Protein AF-A0AAD8E481-F1 (afdb_monomer_lite)

InterPro domains:
  IPR027095 Golgin-45 [PTHR13066] (100-331)

Organism: Diploptera punctata (NCBI:txid6984)

Structure (mmCIF, N/CA/C/O backbone):
data_AF-A0AAD8E481-F1
#
_entry.id   AF-A0AAD8E481-F1
#
loop_
_atom_site.group_PDB
_atom_site.id
_atom_site.type_symbol
_atom_site.label_atom_id
_atom_site.label_alt_id
_atom_site.label_comp_id
_atom_site.label_asym_id
_atom_site.label_entity_id
_atom_site.label_seq_id
_atom_site.pdbx_PDB_ins_code
_atom_site.Cartn_x
_atom_site.Cartn_y
_atom_site.Cartn_z
_atom_site.occupancy
_atom_site.B_iso_or_equiv
_atom_site.auth_seq_id
_atom_site.auth_comp_id
_atom_site.auth_asym_id
_atom_site.auth_atom_id
_atom_site.pdbx_PDB_model_num
ATOM 1 N N . MET A 1 1 ? 26.288 -65.925 13.823 1.00 35.94 1 MET A N 1
ATOM 2 C CA . MET A 1 1 ? 26.576 -66.562 12.521 1.00 35.94 1 MET A CA 1
ATOM 3 C C . MET A 1 1 ? 25.608 -66.010 11.480 1.00 35.94 1 MET A C 1
ATOM 5 O O . MET A 1 1 ? 24.426 -66.207 11.685 1.00 35.94 1 MET A O 1
ATOM 9 N N . ILE A 1 2 ? 26.142 -65.370 10.419 1.00 37.38 2 ILE A N 1
ATOM 10 C CA . ILE A 1 2 ? 25.692 -65.458 9.001 1.00 37.38 2 ILE A CA 1
ATOM 11 C C . ILE A 1 2 ? 24.271 -64.892 8.718 1.00 37.38 2 ILE A C 1
ATOM 13 O O . ILE A 1 2 ? 23.311 -65.407 9.260 1.00 37.38 2 ILE A O 1
ATOM 17 N N . LYS A 1 3 ? 23.985 -63.909 7.848 1.00 37.78 3 LYS A N 1
ATOM 18 C CA . LYS A 1 3 ? 24.677 -63.196 6.751 1.00 37.78 3 LYS A CA 1
ATOM 19 C C . LYS A 1 3 ? 23.868 -61.916 6.425 1.00 37.78 3 LYS A C 1
ATOM 21 O O . LYS A 1 3 ? 22.643 -61.967 6.441 1.00 37.78 3 LYS A O 1
ATOM 26 N N . ASN A 1 4 ? 24.549 -60.829 6.056 1.00 38.44 4 ASN A N 1
ATOM 27 C CA . ASN A 1 4 ? 23.982 -59.684 5.318 1.00 38.44 4 ASN A CA 1
ATOM 28 C C . ASN A 1 4 ? 23.798 -60.044 3.831 1.00 38.44 4 ASN A C 1
ATOM 30 O O . ASN A 1 4 ? 24.642 -60.779 3.309 1.00 38.44 4 ASN A O 1
ATOM 34 N N . PRO A 1 5 ? 22.812 -59.468 3.117 1.00 50.16 5 PRO A N 1
ATOM 35 C CA . PRO A 1 5 ? 22.845 -59.383 1.667 1.00 50.16 5 PRO A CA 1
ATOM 36 C C . PRO A 1 5 ? 23.228 -57.972 1.192 1.00 50.16 5 PRO A C 1
ATOM 38 O O . PRO A 1 5 ? 22.735 -56.955 1.677 1.00 50.16 5 PRO A O 1
ATOM 41 N N . GLU A 1 6 ? 24.143 -57.953 0.230 1.00 35.81 6 GLU A N 1
ATOM 42 C CA . GLU A 1 6 ? 24.679 -56.792 -0.471 1.00 35.81 6 GLU A CA 1
ATOM 43 C C . GLU A 1 6 ? 23.638 -56.203 -1.437 1.00 35.81 6 GLU A C 1
ATOM 45 O O . GLU A 1 6 ? 23.031 -56.932 -2.223 1.00 35.81 6 GLU A O 1
ATOM 50 N N . HIS A 1 7 ? 23.452 -54.879 -1.418 1.00 40.47 7 HIS A N 1
ATOM 51 C CA . HIS A 1 7 ? 22.685 -54.168 -2.440 1.00 40.47 7 HIS A CA 1
ATOM 52 C C . HIS A 1 7 ? 23.640 -53.624 -3.509 1.00 40.47 7 HIS A C 1
ATOM 54 O O . HIS A 1 7 ? 24.483 -52.767 -3.248 1.00 40.47 7 HIS A O 1
ATOM 60 N N . VAL A 1 8 ? 23.493 -54.157 -4.720 1.00 39.97 8 VAL A N 1
ATOM 61 C CA . VAL A 1 8 ? 24.238 -53.800 -5.930 1.00 39.97 8 VAL A CA 1
ATOM 62 C C . VAL A 1 8 ? 23.742 -52.454 -6.473 1.00 39.97 8 VAL A C 1
ATOM 64 O O . VAL A 1 8 ? 22.568 -52.300 -6.807 1.00 39.97 8 VAL A O 1
ATOM 67 N N . THR A 1 9 ? 24.646 -51.480 -6.588 1.00 38.41 9 THR A N 1
ATOM 68 C CA . THR A 1 9 ? 24.391 -50.157 -7.180 1.00 38.41 9 THR A CA 1
ATOM 69 C C . THR A 1 9 ? 24.504 -50.227 -8.704 1.00 38.41 9 THR A C 1
ATOM 71 O O . THR A 1 9 ? 25.605 -50.280 -9.251 1.00 38.41 9 THR A O 1
ATOM 74 N N . ILE A 1 10 ? 23.371 -50.193 -9.408 1.00 40.88 10 ILE A N 1
ATOM 75 C CA . ILE A 1 10 ? 23.325 -50.060 -10.871 1.00 40.88 10 ILE A CA 1
ATOM 76 C C . ILE A 1 10 ? 23.426 -48.569 -11.222 1.00 40.88 10 ILE A C 1
ATOM 78 O O . ILE A 1 10 ? 22.542 -47.781 -10.895 1.00 40.88 10 ILE A O 1
ATOM 82 N N . ARG A 1 11 ? 24.516 -48.172 -11.890 1.00 39.56 11 ARG A N 1
ATOM 83 C CA . ARG A 1 11 ? 24.678 -46.829 -12.468 1.00 39.56 11 ARG A CA 1
ATOM 84 C C . ARG A 1 11 ? 23.812 -46.710 -13.725 1.00 39.56 11 ARG A C 1
ATOM 86 O O . ARG A 1 11 ? 24.070 -47.400 -14.706 1.00 39.56 11 ARG A O 1
ATOM 93 N N . GLN A 1 12 ? 22.817 -45.827 -13.706 1.00 46.59 12 GLN A N 1
ATOM 94 C CA . GLN A 1 12 ? 22.087 -45.408 -14.907 1.00 46.59 12 GLN A CA 1
ATOM 95 C C . GLN A 1 12 ? 22.808 -44.219 -15.577 1.00 46.59 12 GLN A C 1
ATOM 97 O O . GLN A 1 12 ? 23.275 -43.330 -14.859 1.00 46.59 12 GLN A O 1
ATOM 102 N N . PRO A 1 13 ? 22.922 -44.161 -16.919 1.00 40.94 13 PRO A N 1
ATOM 103 C CA . PRO A 1 13 ? 23.481 -43.006 -17.615 1.00 40.94 13 PRO A CA 1
ATOM 104 C C . PRO A 1 13 ? 22.432 -41.894 -17.767 1.00 40.94 13 PRO A C 1
ATOM 106 O O . PRO A 1 13 ? 21.306 -42.143 -18.192 1.00 40.94 13 PRO A O 1
ATOM 109 N N . LEU A 1 14 ? 22.825 -40.659 -17.449 1.00 44.00 14 LEU A N 1
ATOM 110 C CA . LEU A 1 14 ? 22.046 -39.440 -17.690 1.00 44.00 14 LEU A CA 1
ATOM 111 C C . LEU A 1 14 ? 21.921 -39.157 -19.202 1.00 44.00 14 LEU A C 1
ATOM 113 O O . LEU A 1 14 ? 22.935 -39.228 -19.902 1.00 44.00 14 LEU A O 1
ATOM 117 N N . PRO A 1 15 ? 20.738 -38.776 -19.719 1.00 42.06 15 PRO A N 1
ATOM 118 C CA . PRO A 1 15 ? 20.603 -38.318 -21.095 1.00 42.06 15 PRO A CA 1
ATOM 119 C C . PRO A 1 15 ? 21.039 -36.850 -21.222 1.00 42.06 15 PRO A C 1
ATOM 121 O O . PRO A 1 15 ? 20.580 -35.974 -20.489 1.00 42.06 15 PRO A O 1
ATOM 124 N N . SER A 1 16 ? 21.937 -36.576 -22.167 1.00 46.34 16 SER A N 1
ATOM 125 C CA . SER A 1 16 ? 22.358 -35.224 -22.553 1.00 46.34 16 SER A CA 1
ATOM 126 C C . SER A 1 16 ? 21.243 -34.483 -23.308 1.00 46.34 16 SER A C 1
ATOM 128 O O . SER A 1 16 ? 20.590 -35.103 -24.152 1.00 46.34 16 SER A O 1
ATOM 130 N N . PRO A 1 17 ? 21.043 -33.169 -23.092 1.00 43.25 17 PRO A N 1
ATOM 131 C CA . PRO A 1 17 ? 20.001 -32.419 -23.784 1.00 43.25 17 PRO A CA 1
ATOM 132 C C . PRO A 1 17 ? 20.328 -32.230 -25.272 1.00 43.25 17 PRO A C 1
ATOM 134 O O . PRO A 1 17 ? 21.423 -31.813 -25.653 1.00 43.25 17 PRO A O 1
ATOM 137 N N . I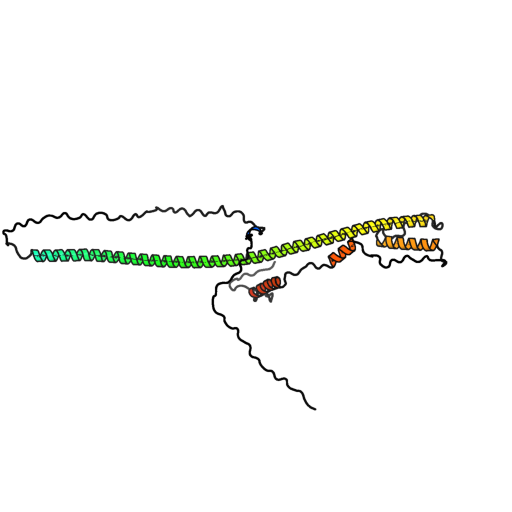LE A 1 18 ? 19.338 -32.548 -26.106 1.00 45.16 18 ILE A N 1
ATOM 138 C CA . ILE A 1 18 ? 19.347 -32.384 -27.560 1.00 45.16 18 ILE A CA 1
ATOM 139 C C . ILE A 1 18 ? 19.288 -30.891 -27.895 1.00 45.16 18 ILE A C 1
ATOM 141 O O . ILE A 1 18 ? 18.438 -30.153 -27.405 1.00 45.16 18 ILE A O 1
ATOM 145 N N . ARG A 1 19 ? 20.204 -30.459 -28.761 1.00 43.69 19 ARG A N 1
ATOM 146 C CA . ARG A 1 19 ? 20.270 -29.117 -29.337 1.00 43.69 19 ARG A CA 1
ATOM 147 C C . ARG A 1 19 ? 19.266 -29.017 -30.487 1.00 43.69 19 ARG A C 1
ATOM 149 O O . ARG A 1 19 ? 19.531 -29.547 -31.562 1.00 43.69 19 ARG A O 1
ATOM 156 N N . THR A 1 20 ? 18.144 -28.334 -30.291 1.00 45.81 20 THR A N 1
ATOM 157 C CA . THR A 1 20 ? 17.235 -27.978 -31.390 1.00 45.81 20 THR A CA 1
ATOM 158 C C . THR A 1 20 ? 17.722 -26.707 -32.083 1.00 45.81 20 THR A C 1
ATOM 160 O O . THR A 1 20 ? 17.896 -25.657 -31.467 1.00 45.81 20 THR A O 1
ATOM 163 N N . GLN A 1 21 ? 18.016 -26.844 -33.377 1.00 43.72 21 GLN A N 1
ATOM 164 C CA . GLN A 1 21 ? 18.217 -25.745 -34.315 1.00 43.72 21 GLN A CA 1
ATOM 165 C C . GLN A 1 21 ? 16.860 -25.225 -34.804 1.00 43.72 21 GLN A C 1
ATOM 167 O O . GLN A 1 21 ? 15.942 -26.022 -34.967 1.00 43.72 21 GLN A O 1
ATOM 172 N N . GLY A 1 22 ? 16.815 -23.941 -35.163 1.00 38.25 22 GLY A N 1
ATOM 173 C CA . GLY A 1 22 ? 16.080 -23.494 -36.348 1.00 38.25 22 GLY A CA 1
ATOM 174 C C . GLY A 1 22 ? 14.623 -23.088 -36.153 1.00 38.25 22 GLY A C 1
ATOM 175 O O . GLY A 1 22 ? 13.741 -23.928 -36.047 1.00 38.25 22 GLY A O 1
ATOM 176 N N . ASP A 1 23 ? 14.432 -21.770 -36.142 1.00 51.97 23 ASP A N 1
ATOM 177 C CA . ASP A 1 23 ? 13.561 -20.994 -37.037 1.00 51.97 23 ASP A CA 1
ATOM 178 C C . ASP A 1 23 ? 12.380 -21.724 -37.711 1.00 51.97 23 ASP A C 1
ATOM 180 O O . ASP A 1 23 ? 12.554 -22.613 -38.545 1.00 51.97 23 ASP A O 1
ATOM 184 N N . GLY A 1 24 ? 11.171 -21.279 -37.372 1.00 39.66 24 GLY A N 1
ATOM 185 C CA . GLY A 1 24 ? 9.912 -21.744 -37.940 1.00 39.66 24 GLY A CA 1
ATOM 186 C C . GLY A 1 24 ? 8.786 -20.806 -37.521 1.00 39.66 24 GLY A C 1
ATOM 187 O O . GLY A 1 24 ? 8.264 -20.905 -36.412 1.00 39.66 24 GLY A O 1
ATOM 188 N N . MET A 1 25 ? 8.470 -19.859 -38.402 1.00 46.06 25 MET A N 1
ATOM 189 C CA . MET A 1 25 ? 7.303 -18.988 -38.315 1.00 46.06 25 MET A CA 1
ATOM 190 C C . MET A 1 25 ? 5.988 -19.814 -38.267 1.00 46.06 25 MET A C 1
ATOM 192 O O . MET A 1 25 ? 5.926 -20.924 -38.786 1.00 46.06 25 MET A O 1
ATOM 196 N N . GLU A 1 26 ? 4.929 -19.175 -37.749 1.00 52.00 26 GLU A N 1
ATOM 197 C CA . GLU A 1 26 ? 3.491 -19.418 -38.031 1.00 52.00 26 GLU A CA 1
ATOM 198 C C . GLU A 1 26 ? 2.788 -20.602 -37.318 1.00 52.00 26 GLU A C 1
ATOM 200 O O . GLU A 1 26 ? 2.892 -21.756 -37.720 1.00 52.00 26 GLU A O 1
ATOM 205 N N . ASN A 1 27 ? 1.976 -20.305 -36.286 1.00 38.91 27 ASN A N 1
ATOM 206 C CA . ASN A 1 27 ? 0.508 -20.396 -36.408 1.00 38.91 27 ASN A CA 1
ATOM 207 C C . ASN A 1 27 ? -0.264 -19.858 -35.180 1.00 38.91 27 ASN A C 1
ATOM 209 O O . ASN A 1 27 ? -0.110 -20.337 -34.061 1.00 38.91 27 ASN A O 1
ATOM 213 N N . GLU A 1 28 ? -1.082 -18.845 -35.490 1.00 48.47 28 GLU A N 1
ATOM 214 C CA . GLU A 1 28 ? -2.424 -18.452 -35.021 1.00 48.47 28 GLU A CA 1
ATOM 215 C C . GLU A 1 28 ? -2.839 -18.555 -33.540 1.00 48.47 28 GLU A C 1
ATOM 217 O O . GLU A 1 28 ? -2.819 -19.622 -32.942 1.00 48.47 28 GLU A O 1
ATOM 222 N N . ILE A 1 29 ? -3.376 -17.443 -33.010 1.00 36.97 29 ILE A N 1
ATOM 223 C CA . ILE A 1 29 ? -4.794 -17.305 -32.607 1.00 36.97 29 ILE A CA 1
ATOM 224 C C . ILE A 1 29 ? -5.147 -15.804 -32.673 1.00 36.97 29 ILE A C 1
ATOM 226 O O . ILE A 1 29 ? -4.580 -14.985 -31.945 1.00 36.97 29 ILE A O 1
ATOM 230 N N . GLU A 1 30 ? -6.106 -15.431 -33.526 1.00 40.56 30 GLU A N 1
ATOM 231 C CA . GLU A 1 30 ? -6.769 -14.124 -33.468 1.00 40.56 30 GLU A CA 1
ATOM 232 C C . GLU A 1 30 ? -7.600 -14.027 -32.179 1.00 40.56 30 GLU A C 1
ATOM 234 O O . GLU A 1 30 ? -8.735 -14.497 -32.103 1.00 40.56 30 GLU A O 1
ATOM 239 N N . VAL A 1 31 ? -7.053 -13.376 -31.152 1.00 39.31 31 VAL A N 1
ATOM 240 C CA . VAL A 1 31 ? -7.862 -12.836 -30.057 1.00 39.31 31 VAL A CA 1
ATOM 241 C C . VAL A 1 31 ? -8.159 -11.380 -30.392 1.00 39.31 31 VAL A C 1
ATOM 243 O O . VAL A 1 31 ? -7.285 -10.518 -30.298 1.00 39.31 31 VAL A O 1
ATOM 246 N N . LYS A 1 32 ? -9.412 -11.094 -30.764 1.00 40.44 32 LYS A N 1
ATOM 247 C CA . LYS A 1 32 ? -9.974 -9.738 -30.726 1.00 40.44 32 LYS A CA 1
ATOM 248 C C . LYS A 1 32 ? -9.946 -9.237 -29.281 1.00 40.44 32 LYS A C 1
ATOM 250 O O . LYS A 1 32 ? -10.918 -9.385 -28.550 1.00 40.44 32 LYS A O 1
ATOM 255 N N . ASN A 1 33 ? -8.829 -8.645 -28.878 1.00 37.34 33 ASN A N 1
ATOM 256 C CA . ASN A 1 33 ? -8.770 -7.770 -27.722 1.00 37.34 33 ASN A CA 1
ATOM 257 C C . ASN A 1 33 ? -8.783 -6.338 -28.240 1.00 37.34 33 ASN A C 1
ATOM 259 O O . ASN A 1 33 ? -7.865 -5.899 -28.932 1.00 37.34 33 ASN A O 1
ATOM 263 N N . GLU A 1 34 ? -9.858 -5.624 -27.922 1.00 39.78 34 GLU A N 1
ATOM 264 C CA . GLU A 1 34 ? -9.943 -4.183 -28.096 1.00 39.78 34 GLU A CA 1
ATOM 265 C C . GLU A 1 34 ? -8.719 -3.545 -27.431 1.00 39.78 34 GLU A C 1
ATOM 267 O O . GLU A 1 34 ? -8.524 -3.638 -26.217 1.00 39.78 34 GLU A O 1
ATOM 272 N N . GLY A 1 35 ? -7.852 -2.961 -28.257 1.00 41.19 35 GLY A N 1
ATOM 273 C CA . GLY A 1 35 ? -6.590 -2.371 -27.843 1.00 41.19 35 GLY A CA 1
ATOM 274 C C . GLY A 1 35 ? -6.809 -1.161 -26.946 1.00 41.19 35 GLY A C 1
ATOM 275 O O . GLY A 1 35 ? -6.779 -0.023 -27.406 1.00 41.19 35 GLY A O 1
ATOM 276 N N . LYS A 1 36 ? -6.976 -1.395 -25.646 1.00 45.88 36 LYS A N 1
ATOM 277 C CA . LYS A 1 36 ? -6.684 -0.381 -24.637 1.00 45.88 36 LYS A CA 1
ATOM 278 C C . LYS A 1 36 ? -5.174 -0.343 -24.474 1.00 45.88 36 LYS A C 1
ATOM 280 O O . LYS A 1 36 ? -4.570 -1.204 -23.842 1.00 45.88 36 LYS A O 1
ATOM 285 N N . CYS A 1 37 ? -4.572 0.638 -25.139 1.00 45.31 37 CYS A N 1
ATOM 286 C CA . CYS A 1 37 ? -3.165 0.972 -25.017 1.00 45.31 37 CYS A CA 1
ATOM 287 C C . CYS A 1 37 ? -2.806 1.109 -23.526 1.00 45.31 37 CYS A C 1
ATOM 289 O O . CYS A 1 37 ? -3.379 1.935 -22.819 1.00 45.31 37 CYS A O 1
ATOM 291 N N . LEU A 1 38 ? -1.832 0.326 -23.053 1.00 48.97 38 LEU A N 1
ATOM 292 C CA . LEU A 1 38 ? -1.324 0.352 -21.670 1.00 48.97 38 LEU A CA 1
ATOM 293 C C . LEU A 1 38 ? -0.741 1.720 -21.246 1.00 48.97 38 LEU A C 1
ATOM 295 O O . LEU A 1 38 ? -0.355 1.897 -20.095 1.00 48.97 38 LEU A O 1
ATOM 299 N N . GLY A 1 39 ? -0.688 2.698 -22.156 1.00 52.34 39 GLY A N 1
ATOM 300 C CA . GLY A 1 39 ? -0.278 4.072 -21.872 1.00 52.34 39 GLY A CA 1
ATOM 301 C C . GLY A 1 39 ? -1.275 4.887 -21.038 1.00 52.34 39 GLY A C 1
ATOM 302 O O . GLY A 1 39 ? -0.866 5.886 -20.454 1.00 52.34 39 GLY A O 1
ATOM 303 N N . ASP A 1 40 ? -2.541 4.469 -20.930 1.00 52.09 40 ASP A N 1
ATOM 304 C CA . ASP A 1 40 ? -3.583 5.254 -20.239 1.00 52.09 40 ASP A CA 1
ATOM 305 C C . ASP A 1 40 ? -3.729 4.940 -18.738 1.00 52.09 40 ASP A C 1
ATOM 307 O O . ASP A 1 40 ? -4.522 5.580 -18.048 1.00 52.09 40 ASP A O 1
ATOM 311 N N . GLN A 1 41 ? -2.966 3.977 -18.208 1.00 58.78 41 GLN A N 1
ATOM 312 C CA . GLN A 1 41 ? -3.099 3.506 -16.820 1.00 58.78 41 GLN A CA 1
ATOM 313 C C . GLN A 1 41 ? -1.912 3.876 -15.915 1.00 58.78 41 GLN A C 1
ATOM 315 O O . GLN A 1 41 ? -1.866 3.480 -14.752 1.00 58.78 41 GLN A O 1
ATOM 320 N N . LEU A 1 42 ? -0.967 4.673 -16.424 1.00 54.88 42 LEU A N 1
ATOM 321 C CA . LEU A 1 42 ? 0.149 5.209 -15.648 1.00 54.88 42 LEU A CA 1
ATOM 322 C C . LEU A 1 42 ? -0.255 6.535 -14.989 1.00 54.88 42 LEU A C 1
ATOM 324 O O . LEU A 1 42 ? -0.666 7.482 -15.654 1.00 54.88 42 LEU A O 1
ATOM 328 N N . ILE A 1 43 ? -0.069 6.622 -13.670 1.00 56.75 43 ILE A N 1
ATOM 329 C CA . ILE A 1 43 ? -0.310 7.827 -12.850 1.00 56.75 43 ILE A CA 1
ATOM 330 C C . ILE A 1 43 ? 0.636 8.986 -13.243 1.00 56.75 43 ILE A C 1
ATOM 332 O O . ILE A 1 43 ? 0.401 10.141 -12.891 1.00 56.75 43 ILE A O 1
ATOM 336 N N . TYR A 1 44 ? 1.686 8.711 -14.024 1.00 48.69 44 TYR A N 1
ATOM 337 C CA . TYR A 1 44 ? 2.625 9.712 -14.520 1.00 48.69 44 TYR A CA 1
ATOM 338 C C . TYR A 1 44 ? 2.451 9.954 -16.025 1.00 48.69 44 TYR A C 1
ATOM 340 O O . TYR A 1 44 ? 2.978 9.222 -16.862 1.00 48.69 44 TYR A O 1
ATOM 348 N N . ARG A 1 45 ? 1.739 11.032 -16.368 1.00 49.88 45 ARG A N 1
ATOM 349 C CA . ARG A 1 45 ? 1.738 11.619 -17.712 1.00 49.88 45 ARG A CA 1
ATOM 350 C C . ARG A 1 45 ? 2.872 12.645 -17.762 1.00 49.88 45 ARG A C 1
ATOM 352 O O . ARG A 1 45 ? 2.773 13.697 -17.135 1.00 49.88 45 ARG A O 1
ATOM 359 N N . ALA A 1 46 ? 3.956 12.333 -18.472 1.00 49.25 46 ALA A N 1
ATOM 360 C CA . ALA A 1 46 ? 5.036 13.293 -18.693 1.00 49.25 46 ALA A CA 1
ATOM 361 C C . ALA A 1 46 ? 4.460 14.568 -19.351 1.00 49.25 46 ALA A C 1
ATOM 363 O O . ALA A 1 46 ? 3.735 14.443 -20.344 1.00 49.25 46 ALA A O 1
ATOM 364 N N . PRO A 1 47 ? 4.725 15.777 -18.824 1.00 45.56 47 PRO A N 1
ATOM 365 C CA . PRO A 1 47 ? 4.244 17.001 -19.446 1.00 45.56 47 PRO A CA 1
ATOM 366 C C . PRO A 1 47 ? 4.911 17.196 -20.816 1.00 45.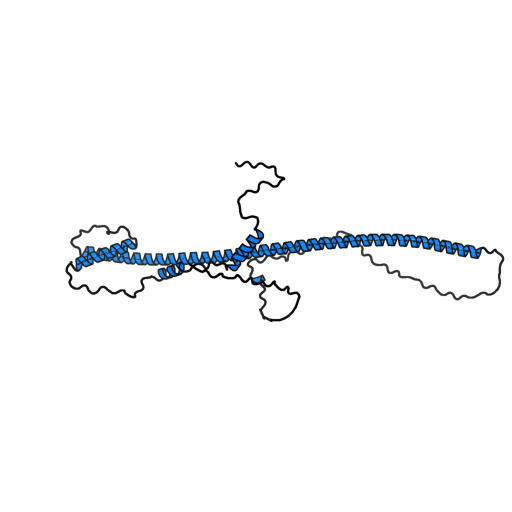56 47 PRO A C 1
ATOM 368 O O . PRO A 1 47 ? 6.129 17.299 -20.926 1.00 45.56 47 PRO A O 1
ATOM 371 N N . ASP A 1 48 ? 4.070 17.188 -21.849 1.00 47.38 48 ASP A N 1
ATOM 372 C CA . ASP A 1 48 ? 4.253 17.697 -23.210 1.00 47.38 48 ASP A CA 1
ATOM 373 C C . ASP A 1 48 ? 5.694 17.916 -23.713 1.00 47.38 48 ASP A C 1
ATOM 375 O O . ASP A 1 48 ? 6.193 19.039 -23.795 1.00 47.38 48 ASP A O 1
ATOM 379 N N . LEU A 1 49 ? 6.287 16.862 -24.282 1.00 49.38 49 LEU A N 1
ATOM 380 C CA . LEU A 1 49 ? 7.432 16.964 -25.204 1.00 49.38 49 LEU A CA 1
ATOM 381 C C . LEU A 1 49 ? 7.083 17.604 -26.569 1.00 49.38 49 LEU A C 1
ATOM 383 O O . LEU A 1 49 ? 7.866 17.533 -27.512 1.00 49.38 49 LEU A O 1
ATOM 387 N N . LYS A 1 50 ? 5.933 18.275 -26.702 1.00 47.16 50 LYS A N 1
ATOM 388 C CA . LYS A 1 50 ? 5.540 18.970 -27.941 1.00 47.16 50 LYS A CA 1
ATOM 389 C C . LYS A 1 50 ? 6.287 20.290 -28.179 1.00 47.16 50 LYS A C 1
ATOM 391 O O . LYS A 1 50 ? 6.115 20.883 -29.236 1.00 47.16 50 LYS A O 1
ATOM 396 N N . HIS A 1 51 ? 7.125 20.737 -27.239 1.00 48.69 51 HIS A N 1
ATOM 397 C CA . HIS A 1 51 ? 7.816 22.033 -27.318 1.00 48.69 51 HIS A CA 1
ATOM 398 C C . HIS A 1 51 ? 9.323 21.953 -27.602 1.00 48.69 51 HIS A C 1
ATOM 400 O O . HIS A 1 51 ? 9.978 22.988 -27.672 1.00 48.69 51 HIS A O 1
ATOM 406 N N . PHE A 1 52 ? 9.882 20.761 -27.830 1.00 45.75 52 PHE A N 1
ATOM 407 C CA . PHE A 1 52 ? 11.279 20.616 -28.248 1.00 45.75 52 PHE A CA 1
ATOM 408 C C . PHE A 1 52 ? 11.366 19.986 -29.638 1.00 45.75 52 PHE A C 1
ATOM 410 O O . PHE A 1 52 ? 11.773 18.841 -29.803 1.00 45.75 52 PHE A O 1
ATOM 417 N N . SER A 1 53 ? 11.013 20.762 -30.664 1.00 44.59 53 SER A N 1
ATOM 418 C CA . SER A 1 53 ? 11.633 20.566 -31.973 1.00 44.59 53 SER A CA 1
ATOM 419 C C . SER A 1 53 ? 13.038 21.171 -31.892 1.00 44.59 53 SER A C 1
ATOM 421 O O . SER A 1 53 ? 13.135 22.389 -31.705 1.00 44.59 53 SER A O 1
ATOM 423 N N . PRO A 1 54 ? 14.131 20.400 -32.000 1.00 45.94 54 PRO A N 1
ATOM 424 C CA . PRO A 1 54 ? 15.442 21.008 -32.139 1.00 45.94 54 PRO A CA 1
ATOM 425 C C . PRO A 1 54 ? 15.435 21.784 -33.457 1.00 45.94 54 PRO A C 1
ATOM 427 O O . PRO A 1 54 ? 15.368 21.192 -34.534 1.00 45.94 54 PRO A O 1
ATOM 430 N N . THR A 1 55 ? 15.448 23.116 -33.387 1.00 53.72 55 THR A N 1
ATOM 431 C CA . THR A 1 55 ? 15.745 23.937 -34.561 1.00 53.72 55 THR A CA 1
ATOM 432 C C . THR A 1 55 ? 17.102 23.483 -35.090 1.00 53.72 55 THR A C 1
ATOM 434 O O . THR A 1 55 ? 18.073 23.511 -34.326 1.00 53.72 55 THR A O 1
ATOM 437 N N . PRO A 1 56 ? 17.193 23.023 -36.351 1.00 51.12 56 PRO A N 1
ATOM 438 C CA . PRO A 1 56 ? 18.465 22.599 -36.910 1.00 51.12 56 PRO A CA 1
ATOM 439 C C . PRO A 1 56 ? 19.450 23.777 -36.873 1.00 51.12 56 PRO A C 1
ATOM 441 O O . PRO A 1 56 ? 19.032 24.928 -37.040 1.00 51.12 56 PRO A O 1
ATOM 444 N N . PRO A 1 57 ? 20.748 23.525 -36.631 1.00 56.69 57 PRO A N 1
ATOM 445 C CA . PRO A 1 57 ? 21.741 24.586 -36.555 1.00 56.69 57 PRO A CA 1
ATOM 446 C C . PRO A 1 57 ? 21.754 25.398 -37.856 1.00 56.69 57 PRO A C 1
ATOM 448 O O . PRO A 1 57 ? 21.793 24.844 -38.955 1.00 56.69 57 PRO A O 1
ATOM 451 N N . VAL A 1 58 ? 21.717 26.726 -37.723 1.00 59.41 58 VAL A N 1
ATOM 452 C CA . VAL A 1 58 ? 21.799 27.657 -38.853 1.00 59.41 58 VAL A CA 1
ATOM 453 C C . VAL A 1 58 ? 23.182 27.523 -39.485 1.00 59.41 58 VAL A C 1
ATOM 455 O O . VAL A 1 58 ? 24.191 27.894 -38.889 1.00 59.41 58 VAL A O 1
ATOM 458 N N . ILE A 1 59 ? 23.231 26.980 -40.700 1.00 55.91 59 ILE A N 1
ATOM 459 C CA . ILE A 1 59 ? 24.457 26.857 -41.489 1.00 55.91 59 ILE A CA 1
ATOM 460 C C . ILE A 1 59 ? 24.852 28.261 -41.973 1.00 55.91 59 ILE A C 1
ATOM 462 O O . ILE A 1 59 ? 24.332 28.759 -42.969 1.00 55.91 59 ILE A O 1
ATOM 466 N N . THR A 1 60 ? 25.779 28.921 -41.279 1.00 57.34 60 THR A N 1
ATOM 467 C CA . THR A 1 60 ? 26.389 30.204 -41.676 1.00 57.34 60 THR A CA 1
ATOM 468 C C . THR A 1 60 ? 27.512 29.998 -42.698 1.00 57.34 60 THR A C 1
ATOM 470 O O . THR A 1 60 ? 28.662 30.380 -42.495 1.00 57.34 60 THR A O 1
ATOM 473 N N . GLY A 1 61 ? 27.176 29.386 -43.835 1.00 60.31 61 GLY A N 1
ATOM 474 C CA . GLY A 1 61 ? 28.071 29.218 -44.980 1.00 60.31 61 GLY A CA 1
ATOM 475 C C . GLY A 1 61 ? 27.377 29.601 -46.286 1.00 60.31 61 GLY A C 1
ATOM 476 O O . GLY A 1 61 ? 26.181 29.368 -46.446 1.00 60.31 61 GLY A O 1
ATOM 477 N N . ARG A 1 62 ? 28.109 30.197 -47.241 1.00 64.88 62 ARG A N 1
ATOM 478 C CA . ARG A 1 62 ? 27.581 30.443 -48.597 1.00 64.88 62 ARG A CA 1
ATOM 479 C C . ARG A 1 62 ? 27.241 29.105 -49.253 1.00 64.88 62 ARG A C 1
ATOM 481 O O . ARG A 1 62 ? 28.139 28.326 -49.558 1.00 64.88 62 ARG A O 1
ATOM 488 N N . ILE A 1 63 ? 25.959 28.877 -49.520 1.00 59.94 63 ILE A N 1
ATOM 489 C CA . ILE A 1 63 ? 25.489 27.770 -50.354 1.00 59.94 63 ILE A CA 1
ATOM 490 C C . ILE A 1 63 ? 25.904 28.078 -51.797 1.00 59.94 63 ILE A C 1
ATOM 492 O O . ILE A 1 63 ? 25.355 28.979 -52.430 1.00 59.94 63 ILE A O 1
ATOM 496 N N . ILE A 1 64 ? 26.906 27.365 -52.313 1.00 58.84 64 ILE A N 1
ATOM 497 C CA . ILE A 1 64 ? 27.305 27.453 -53.721 1.00 58.84 64 ILE A CA 1
ATOM 498 C C . ILE A 1 64 ? 26.557 26.353 -54.473 1.00 58.84 64 ILE A C 1
ATOM 500 O O . ILE A 1 64 ? 26.971 25.196 -54.476 1.00 58.84 64 ILE A O 1
ATOM 504 N N . ASN A 1 65 ? 25.448 26.718 -55.115 1.00 48.25 65 ASN A N 1
ATOM 505 C CA . ASN A 1 65 ? 24.767 25.838 -56.060 1.00 48.25 65 ASN A CA 1
ATOM 506 C C . ASN A 1 65 ? 25.633 25.691 -57.315 1.00 48.25 65 ASN A C 1
ATOM 508 O O . ASN A 1 65 ? 25.659 26.568 -58.179 1.00 48.25 65 ASN A O 1
ATOM 512 N N . LEU A 1 66 ? 26.360 24.579 -57.413 1.00 52.66 66 LEU A N 1
ATOM 513 C CA . LEU A 1 66 ? 27.079 24.210 -58.626 1.00 52.66 66 LEU A CA 1
ATOM 514 C C . LEU A 1 66 ? 26.083 23.627 -59.631 1.00 52.66 66 LEU A C 1
ATOM 516 O O . LEU A 1 66 ? 25.751 22.445 -59.598 1.00 52.66 66 LEU A O 1
ATOM 520 N N . ILE A 1 67 ? 25.596 24.483 -60.527 1.00 51.34 67 ILE A N 1
ATOM 521 C CA . ILE A 1 67 ? 24.829 24.064 -61.701 1.00 51.34 67 ILE A CA 1
ATOM 522 C C . ILE A 1 67 ? 25.831 23.517 -62.732 1.00 51.34 67 ILE A C 1
ATOM 524 O O . ILE A 1 67 ? 26.753 24.248 -63.113 1.00 51.34 67 ILE A O 1
ATOM 528 N N . PRO A 1 68 ? 25.686 22.272 -63.221 1.00 40.75 68 PRO A N 1
ATOM 529 C CA . PRO A 1 68 ? 26.539 21.769 -64.285 1.00 40.75 68 PRO A CA 1
ATOM 530 C C . PRO A 1 68 ? 26.279 22.591 -65.549 1.00 40.75 68 PRO A C 1
ATOM 532 O O . PRO A 1 68 ? 25.171 22.590 -66.086 1.00 40.75 68 PRO A O 1
ATOM 535 N N . LYS A 1 69 ? 27.298 23.295 -66.051 1.00 45.28 69 LYS A N 1
ATOM 536 C CA . LYS A 1 69 ? 27.246 23.859 -67.402 1.00 45.28 69 LYS A CA 1
ATOM 537 C C . LYS A 1 69 ? 27.272 22.701 -68.394 1.00 45.28 69 LYS A C 1
ATOM 539 O O . LYS A 1 69 ? 28.328 22.140 -68.677 1.00 45.28 69 LYS A O 1
ATOM 544 N N . THR A 1 70 ? 26.109 22.359 -68.933 1.00 44.56 70 THR A N 1
ATOM 545 C CA . THR A 1 70 ? 26.002 21.588 -70.168 1.00 44.56 70 THR A CA 1
ATOM 546 C C . THR A 1 70 ? 26.753 22.337 -71.261 1.00 44.56 70 THR A C 1
ATOM 548 O O . THR A 1 70 ? 26.413 23.472 -71.598 1.00 44.56 70 THR A O 1
ATOM 551 N N . VAL A 1 71 ? 27.804 21.717 -71.790 1.00 45.53 71 VAL A N 1
ATOM 552 C CA . VAL A 1 71 ? 28.551 22.212 -72.946 1.00 45.53 71 VAL A CA 1
ATOM 553 C C . VAL A 1 71 ? 27.624 22.149 -74.159 1.00 45.53 71 VAL A C 1
ATOM 555 O O . VAL A 1 71 ? 27.527 21.133 -74.836 1.00 45.53 71 VAL A O 1
ATOM 558 N N . THR A 1 72 ? 26.907 23.234 -74.427 1.00 44.56 72 THR A N 1
ATOM 559 C CA . THR A 1 72 ? 26.229 23.445 -75.705 1.00 44.56 72 THR A CA 1
ATOM 560 C C . THR A 1 72 ? 27.127 24.302 -76.582 1.00 44.56 72 THR A C 1
ATOM 562 O O . THR A 1 72 ? 27.365 25.459 -76.244 1.00 44.56 72 THR A O 1
ATOM 565 N N . GLN A 1 73 ? 27.607 23.712 -77.682 1.00 42.59 73 GLN A N 1
ATOM 566 C CA . GLN A 1 73 ? 27.881 24.299 -79.007 1.00 42.59 73 GLN A CA 1
ATOM 567 C C . GLN A 1 73 ? 29.086 23.615 -79.673 1.00 42.59 73 GLN A C 1
ATOM 569 O O . GLN A 1 73 ? 30.181 24.164 -79.759 1.00 42.59 73 GLN A O 1
ATOM 574 N N . GLY A 1 74 ? 28.854 22.419 -80.216 1.00 44.31 74 GLY A N 1
ATOM 575 C CA . GLY A 1 74 ? 29.568 21.996 -81.416 1.00 44.31 74 GLY A CA 1
ATOM 576 C C . GLY A 1 74 ? 28.939 22.718 -82.607 1.00 44.31 74 GLY A C 1
ATOM 577 O O . GLY A 1 74 ? 27.774 22.485 -82.914 1.00 44.31 74 GLY A O 1
ATOM 578 N N . LYS A 1 75 ? 29.670 23.637 -83.244 1.00 49.19 75 LYS A N 1
ATOM 579 C CA . LYS A 1 75 ? 29.276 24.168 -84.554 1.00 49.19 75 LYS A CA 1
ATOM 580 C C . LYS A 1 75 ? 29.595 23.105 -85.599 1.00 49.19 75 LYS A C 1
ATOM 582 O O . LYS A 1 75 ? 30.754 22.739 -85.771 1.00 49.19 75 LYS A O 1
ATOM 587 N N . GLU A 1 76 ? 28.564 22.621 -86.274 1.00 49.59 76 GLU A N 1
ATOM 588 C CA . GLU A 1 76 ? 28.681 21.729 -87.422 1.00 49.59 76 GLU A CA 1
ATOM 589 C C . GLU A 1 76 ? 29.398 22.472 -88.573 1.00 49.59 76 GLU A C 1
ATOM 591 O O . GLU A 1 76 ? 29.018 23.604 -88.904 1.00 49.59 76 GLU A O 1
ATOM 596 N N . PRO A 1 77 ? 30.484 21.928 -89.149 1.00 50.25 77 PRO A N 1
ATOM 597 C CA . PRO A 1 77 ? 31.223 22.615 -90.201 1.00 50.25 77 PRO A CA 1
ATOM 598 C C . PRO A 1 77 ? 30.396 22.667 -91.493 1.00 50.25 77 PRO A C 1
ATOM 600 O O . PRO A 1 77 ? 29.943 21.644 -92.001 1.00 50.25 77 PRO A O 1
ATOM 603 N N . LYS A 1 78 ? 30.226 23.870 -92.056 1.00 55.78 78 LYS A N 1
ATOM 604 C CA . LYS A 1 78 ? 29.578 24.060 -93.361 1.00 55.78 78 LYS A CA 1
ATOM 605 C C . LYS A 1 78 ? 30.418 23.420 -94.468 1.00 55.78 78 LYS A C 1
ATOM 607 O O . LYS A 1 78 ? 31.592 23.743 -94.636 1.00 55.78 78 LYS A O 1
ATOM 612 N N . PHE A 1 79 ? 29.776 22.533 -95.220 1.00 53.31 79 PHE A N 1
ATOM 613 C CA . PHE A 1 79 ? 30.307 21.857 -96.397 1.00 53.31 79 PHE A CA 1
ATOM 614 C C . PHE A 1 79 ? 30.647 22.887 -97.488 1.00 53.31 79 PHE A C 1
ATOM 616 O O . PHE A 1 79 ? 29.775 23.638 -97.922 1.00 53.31 79 PHE A O 1
ATOM 623 N N . ILE A 1 80 ? 31.908 22.938 -97.919 1.00 53.22 80 ILE A N 1
ATOM 624 C CA . ILE A 1 80 ? 32.351 23.736 -99.070 1.00 53.22 80 ILE A CA 1
ATOM 625 C C . ILE A 1 80 ? 32.524 22.757 -100.238 1.00 53.22 80 ILE A C 1
ATOM 627 O O . ILE A 1 80 ? 33.380 21.873 -100.143 1.00 53.22 80 ILE A O 1
ATOM 631 N N . PRO A 1 81 ? 31.737 22.861 -101.322 1.00 48.06 81 PRO A N 1
ATOM 632 C CA . PRO A 1 81 ? 31.945 22.040 -102.507 1.00 48.06 81 PRO A CA 1
ATOM 633 C C . PRO A 1 81 ? 33.320 22.339 -103.114 1.00 48.06 81 PRO A C 1
ATOM 635 O O . PRO A 1 81 ? 33.640 23.482 -103.435 1.00 48.06 81 PRO A O 1
ATOM 638 N N . TYR A 1 82 ? 34.148 21.304 -103.248 1.00 51.22 82 TYR A N 1
ATOM 639 C CA . TYR A 1 82 ? 35.424 21.384 -103.948 1.00 51.22 82 TYR A CA 1
ATOM 640 C C . TYR A 1 82 ? 35.172 21.573 -105.447 1.00 51.22 82 TYR A C 1
ATOM 642 O O . TYR A 1 82 ? 34.787 20.622 -106.125 1.00 51.22 82 TYR A O 1
ATOM 650 N N . GLU A 1 83 ? 35.458 22.758 -105.983 1.00 55.84 83 GLU A N 1
ATOM 651 C CA . GLU A 1 83 ? 35.745 22.900 -107.410 1.00 55.84 83 GLU A CA 1
ATOM 652 C C . GLU A 1 83 ? 37.226 22.571 -107.665 1.00 55.84 83 GLU A C 1
ATOM 654 O O . GLU A 1 83 ? 38.117 23.235 -107.123 1.00 55.84 83 GLU A O 1
ATOM 659 N N . PRO A 1 84 ? 37.540 21.536 -108.464 1.00 51.59 84 PRO A N 1
ATOM 660 C CA . PRO A 1 84 ? 38.914 21.180 -108.760 1.00 51.59 84 PRO A CA 1
ATOM 661 C C . PRO A 1 84 ? 39.394 21.937 -110.003 1.00 51.59 84 PRO A C 1
ATOM 663 O O . PRO A 1 84 ? 39.136 21.515 -111.129 1.00 51.59 84 PRO A O 1
ATOM 666 N N . TYR A 1 85 ? 40.187 22.997 -109.826 1.00 52.28 85 TYR A N 1
ATOM 667 C CA . TYR A 1 85 ? 41.024 23.494 -110.922 1.00 52.28 85 TYR A CA 1
ATOM 668 C C . TYR A 1 85 ? 42.144 22.479 -111.207 1.00 52.28 85 TYR A C 1
ATOM 670 O O . TYR A 1 85 ? 43.202 22.469 -110.576 1.00 52.28 85 TYR A O 1
ATOM 678 N N . LYS A 1 86 ? 41.883 21.579 -112.163 1.00 54.03 86 LYS A N 1
ATOM 679 C CA . LYS A 1 86 ? 42.880 20.723 -112.814 1.00 54.03 86 LYS A CA 1
ATOM 680 C C . LYS A 1 86 ? 43.528 21.482 -113.974 1.00 54.03 86 LYS A C 1
ATOM 682 O O . LYS A 1 86 ? 43.046 21.384 -115.092 1.00 54.03 86 LYS A O 1
ATOM 687 N N . ALA A 1 87 ? 44.641 22.168 -113.735 1.00 45.50 87 ALA A N 1
ATOM 688 C CA . ALA A 1 87 ? 45.707 22.359 -114.728 1.00 45.50 87 ALA A CA 1
ATOM 689 C C . ALA A 1 87 ? 46.911 23.045 -114.073 1.00 45.50 87 ALA A C 1
ATOM 691 O O . ALA A 1 87 ? 46.727 24.056 -113.413 1.00 45.50 87 ALA A O 1
ATOM 692 N N . ALA A 1 88 ? 48.104 22.469 -114.287 1.00 49.09 88 ALA A N 1
ATOM 693 C CA . ALA A 1 88 ? 49.450 23.036 -114.108 1.00 49.09 88 ALA A CA 1
ATOM 694 C C . ALA A 1 88 ? 49.684 23.822 -112.798 1.00 49.09 88 ALA A C 1
ATOM 696 O O . ALA A 1 88 ? 49.180 24.912 -112.611 1.00 49.09 88 ALA A O 1
ATOM 697 N N . VAL A 1 89 ? 50.483 23.347 -111.839 1.00 41.06 89 VAL A N 1
ATOM 698 C CA . VAL A 1 89 ? 51.952 23.399 -111.932 1.00 41.06 89 VAL A CA 1
ATOM 699 C C . VAL A 1 89 ? 52.588 22.354 -110.996 1.00 41.06 89 VAL A C 1
ATOM 701 O O . VAL A 1 89 ? 52.214 22.214 -109.832 1.00 41.06 89 VAL A O 1
ATOM 704 N N . LYS A 1 90 ? 53.620 21.661 -111.482 1.00 50.00 90 LYS A N 1
ATOM 705 C CA . LYS A 1 90 ? 54.600 20.876 -110.707 1.00 50.00 90 LYS A CA 1
ATOM 706 C C . LYS A 1 90 ? 56.005 21.385 -111.107 1.00 50.00 90 LYS A C 1
ATOM 708 O O . LYS A 1 90 ? 56.162 21.759 -112.262 1.00 50.00 90 LYS A O 1
ATOM 713 N N . PRO A 1 91 ? 57.051 21.267 -110.270 1.00 53.06 91 PRO A N 1
ATOM 714 C CA . PRO A 1 91 ? 57.330 22.018 -109.033 1.00 53.06 91 PRO A CA 1
ATOM 715 C C . PRO A 1 91 ? 58.745 22.667 -109.058 1.00 53.06 91 PRO A C 1
ATOM 717 O O . PRO A 1 91 ? 59.633 22.128 -109.705 1.00 53.06 91 PRO A O 1
ATOM 720 N N . ILE A 1 92 ? 59.019 23.759 -108.319 1.00 53.72 92 ILE A N 1
ATOM 721 C CA . ILE A 1 92 ? 60.372 24.395 -108.331 1.00 53.72 92 ILE A CA 1
ATOM 722 C C . ILE A 1 92 ? 61.050 24.536 -106.945 1.00 53.72 92 ILE A C 1
ATOM 724 O O . ILE A 1 92 ? 62.171 25.016 -106.864 1.00 53.72 92 ILE A O 1
ATOM 728 N N . PHE A 1 93 ? 60.489 24.040 -105.831 1.00 52.06 93 PHE A N 1
ATOM 729 C CA . PHE A 1 93 ? 61.168 24.175 -104.521 1.00 52.06 93 PHE A CA 1
ATOM 730 C C . PHE A 1 93 ? 61.150 22.889 -103.675 1.00 52.06 93 PHE A C 1
ATOM 732 O O . PHE A 1 93 ? 60.187 22.120 -103.742 1.00 52.06 93 PHE A O 1
ATOM 739 N N . PRO A 1 94 ? 62.235 22.619 -102.918 1.00 46.81 94 PRO A N 1
ATOM 740 C CA . PRO A 1 94 ? 62.732 21.275 -102.622 1.00 46.81 94 PRO A CA 1
ATOM 741 C C . PRO A 1 94 ? 61.833 20.474 -101.672 1.00 46.81 94 PRO A C 1
ATOM 743 O O . PRO A 1 94 ? 60.974 21.021 -100.982 1.00 46.81 94 PRO A O 1
ATOM 746 N N . MET A 1 95 ? 62.080 19.160 -101.620 1.00 50.78 95 MET A N 1
ATOM 747 C CA . MET A 1 95 ? 61.503 18.104 -100.763 1.00 50.78 95 MET A CA 1
ATOM 748 C C . MET A 1 95 ? 61.560 18.374 -99.231 1.00 50.78 95 MET A C 1
ATOM 750 O O . MET A 1 95 ? 61.944 17.509 -98.456 1.00 50.78 95 MET A O 1
ATOM 754 N N . ARG A 1 96 ? 61.143 19.553 -98.750 1.00 54.41 96 ARG A N 1
ATOM 755 C CA . ARG A 1 96 ? 61.109 19.937 -97.323 1.00 54.41 96 ARG A CA 1
ATOM 756 C C . ARG A 1 96 ? 59.698 20.022 -96.725 1.00 54.41 96 ARG A C 1
ATOM 758 O O . ARG A 1 96 ? 59.535 19.913 -95.517 1.00 54.41 96 ARG A O 1
ATOM 765 N N . LYS A 1 97 ? 58.637 20.126 -97.540 1.00 53.97 97 LYS A N 1
ATOM 766 C CA . LYS A 1 97 ? 57.250 20.248 -97.025 1.00 53.97 97 LYS A CA 1
ATOM 767 C C . LYS A 1 97 ? 56.688 18.962 -96.397 1.00 53.97 97 LYS A C 1
ATOM 769 O O . LYS A 1 97 ? 55.802 19.038 -95.549 1.00 53.97 97 LYS A O 1
ATOM 774 N N . LYS A 1 98 ? 57.174 17.778 -96.800 1.00 55.44 98 LYS A N 1
ATOM 775 C CA . LYS A 1 98 ? 56.750 16.497 -96.200 1.00 55.44 98 LYS A CA 1
ATOM 776 C C . LYS A 1 98 ? 57.392 16.258 -94.827 1.00 55.44 98 LYS A C 1
ATOM 778 O O . LYS A 1 98 ? 56.710 15.707 -93.967 1.00 55.44 98 LYS A O 1
ATOM 783 N N . SER A 1 99 ? 58.648 16.679 -94.613 1.00 59.09 99 SER A N 1
ATOM 784 C CA . SER A 1 99 ? 59.299 16.553 -93.298 1.00 59.09 99 SER A CA 1
ATOM 785 C C . SER A 1 99 ? 58.709 17.553 -92.308 1.00 59.09 99 SER A C 1
ATOM 787 O O . SER A 1 99 ? 58.228 17.120 -91.272 1.00 59.09 99 SER A O 1
ATOM 789 N N . MET A 1 100 ? 58.542 18.823 -92.698 1.00 63.50 100 MET A N 1
ATOM 790 C CA . MET A 1 100 ? 57.935 19.855 -91.845 1.00 63.50 100 MET A CA 1
ATOM 791 C C . MET A 1 100 ? 56.511 19.487 -91.381 1.00 63.50 100 MET A C 1
ATOM 793 O O . MET A 1 100 ? 56.151 19.698 -90.229 1.00 63.50 100 MET A O 1
ATOM 797 N N . ARG A 1 101 ? 55.686 18.880 -92.250 1.00 72.44 101 ARG A N 1
ATOM 798 C CA . ARG A 1 101 ? 54.336 18.409 -91.876 1.00 72.44 101 ARG A CA 1
ATOM 799 C C . ARG A 1 101 ? 54.375 17.249 -90.875 1.00 72.44 101 ARG A C 1
ATOM 801 O O . ARG A 1 101 ? 53.502 17.157 -90.017 1.00 72.44 101 ARG A O 1
ATOM 808 N N . ARG A 1 102 ? 55.357 16.352 -91.003 1.00 79.00 102 ARG A N 1
ATOM 809 C CA . ARG A 1 102 ? 55.569 15.238 -90.071 1.00 79.00 102 ARG A CA 1
ATOM 810 C C . ARG A 1 102 ? 56.109 15.747 -88.734 1.00 79.00 102 ARG A C 1
ATOM 812 O O . ARG A 1 102 ? 55.604 15.337 -87.703 1.00 79.00 102 ARG A O 1
ATOM 819 N N . GLU A 1 103 ? 57.059 16.673 -88.761 1.00 79.75 103 GLU A N 1
ATOM 820 C CA . GLU A 1 103 ? 57.629 17.337 -87.584 1.00 79.75 103 GLU A CA 1
ATOM 821 C C . GLU A 1 103 ? 56.563 18.121 -86.811 1.00 79.75 103 GLU A C 1
ATOM 823 O O . GLU A 1 103 ? 56.438 17.934 -85.607 1.00 79.75 103 GLU A O 1
ATOM 828 N N . LEU A 1 104 ? 55.712 18.900 -87.490 1.00 83.06 104 LEU A N 1
ATOM 829 C CA . LEU A 1 104 ? 54.600 19.609 -86.849 1.00 83.06 104 LEU A CA 1
ATOM 830 C C . LEU A 1 104 ? 53.572 18.645 -86.241 1.00 83.06 104 LEU A C 1
ATOM 832 O O . LEU A 1 104 ? 53.092 18.880 -85.137 1.00 83.06 104 LEU A O 1
ATOM 836 N N . LYS A 1 105 ? 53.243 17.545 -86.935 1.00 85.31 105 LYS A N 1
ATOM 837 C CA . LYS A 1 105 ? 52.361 16.505 -86.385 1.00 85.31 105 LYS A CA 1
ATOM 838 C C . LYS A 1 105 ? 52.988 15.852 -85.153 1.00 85.31 105 LYS A C 1
ATOM 840 O O . LYS A 1 105 ? 52.284 15.642 -84.178 1.00 85.31 105 LYS A O 1
ATOM 845 N N . ASN A 1 106 ? 54.285 15.561 -85.182 1.00 85.00 106 ASN A N 1
ATOM 846 C CA . ASN A 1 106 ? 54.999 14.971 -84.052 1.00 85.00 106 ASN A CA 1
ATOM 847 C C . ASN A 1 106 ? 55.067 15.936 -82.862 1.00 85.00 106 ASN A C 1
ATOM 849 O O . ASN A 1 106 ? 54.821 15.512 -81.741 1.00 85.00 106 ASN A O 1
ATOM 853 N N . LEU A 1 107 ? 55.330 17.224 -83.102 1.00 86.19 107 LEU A N 1
ATOM 854 C CA . LEU A 1 107 ? 55.335 18.255 -82.065 1.00 86.19 107 LEU A CA 1
ATOM 855 C C . LEU A 1 107 ? 53.940 18.453 -81.459 1.00 86.19 107 LEU A C 1
ATOM 857 O O . LEU A 1 107 ? 53.814 18.540 -80.246 1.00 86.19 107 LEU A O 1
ATOM 861 N N . LEU A 1 108 ? 52.887 18.467 -82.283 1.00 88.12 108 LEU A N 1
ATOM 862 C CA . LEU A 1 108 ? 51.507 18.561 -81.801 1.00 88.12 108 LEU A CA 1
ATOM 863 C C . LEU A 1 108 ? 51.107 17.318 -81.000 1.00 88.12 108 LEU A C 1
ATOM 865 O O . LEU A 1 108 ? 50.490 17.441 -79.950 1.00 88.12 108 LEU A O 1
ATOM 869 N N . VAL A 1 109 ? 51.469 16.125 -81.478 1.00 91.25 109 VAL A N 1
ATOM 870 C CA . VAL A 1 109 ? 51.233 14.868 -80.754 1.00 91.25 109 VAL A CA 1
ATOM 871 C C . VAL A 1 109 ? 51.994 14.854 -79.427 1.00 91.25 109 VAL A C 1
ATOM 873 O O . VAL A 1 109 ? 51.430 14.414 -78.434 1.00 91.25 109 VAL A O 1
ATOM 876 N N . ALA A 1 110 ? 53.223 15.373 -79.381 1.00 87.94 110 ALA A N 1
ATOM 877 C CA . ALA A 1 110 ? 53.990 15.504 -78.145 1.00 87.94 110 ALA A CA 1
ATOM 878 C C . ALA A 1 110 ? 53.349 16.511 -77.175 1.00 87.94 110 ALA A C 1
ATOM 880 O O . ALA A 1 110 ? 53.127 16.168 -76.020 1.00 87.94 110 ALA A O 1
ATOM 881 N N . ALA A 1 111 ? 52.970 17.701 -77.652 1.00 89.00 111 ALA A N 1
ATOM 882 C CA . ALA A 1 111 ? 52.340 18.736 -76.831 1.00 89.00 111 ALA A CA 1
ATOM 883 C C . ALA A 1 111 ? 50.975 18.296 -76.272 1.00 89.00 111 ALA A C 1
ATOM 885 O O . ALA A 1 111 ? 50.690 18.482 -75.094 1.00 89.00 111 ALA A O 1
ATOM 886 N N . VAL A 1 112 ? 50.134 17.663 -77.098 1.00 92.56 112 VAL A N 1
ATOM 887 C CA . VAL A 1 112 ? 48.844 17.107 -76.652 1.00 92.56 112 VAL A CA 1
ATOM 888 C C . VAL A 1 112 ? 49.051 15.888 -75.746 1.00 92.56 112 VAL A C 1
ATOM 890 O O . VAL A 1 112 ? 48.274 15.681 -74.818 1.00 92.56 112 VAL A O 1
ATOM 893 N N . GLY A 1 113 ? 50.092 15.086 -75.989 1.00 92.56 113 GLY A N 1
ATOM 894 C CA . GLY A 1 113 ? 50.464 13.957 -75.137 1.00 92.56 113 GLY A CA 1
ATOM 895 C C . GLY A 1 113 ? 50.880 14.392 -73.731 1.00 92.56 113 GLY A C 1
ATOM 896 O O . GLY A 1 113 ? 50.420 13.801 -72.758 1.00 92.56 113 GLY A O 1
ATOM 897 N N . GLU A 1 114 ? 51.682 15.450 -73.622 1.00 92.56 114 GLU A N 1
ATOM 898 C CA . GLU A 1 114 ? 52.125 16.037 -72.351 1.00 92.56 114 GLU A CA 1
ATOM 899 C C . GLU A 1 114 ? 50.970 16.690 -71.569 1.00 92.56 114 GLU A C 1
ATOM 901 O O . GLU A 1 114 ? 50.819 16.443 -70.369 1.00 92.56 114 GLU A O 1
ATOM 906 N N . ASP A 1 115 ? 50.102 17.458 -72.240 1.00 94.38 115 ASP A N 1
ATOM 907 C CA . ASP A 1 115 ? 48.905 18.050 -71.619 1.00 94.38 115 ASP A CA 1
ATOM 908 C C . ASP A 1 115 ? 47.946 16.963 -71.102 1.00 94.38 115 ASP A C 1
ATOM 910 O O . ASP A 1 115 ? 47.489 17.001 -69.955 1.00 94.38 115 ASP A O 1
ATOM 914 N N . LEU A 1 116 ? 47.705 15.922 -71.910 1.00 95.50 116 LEU A N 1
ATOM 915 C CA . LEU A 1 116 ? 46.894 14.778 -71.502 1.00 95.50 116 LEU A CA 1
ATOM 916 C C . LEU A 1 116 ? 47.526 14.034 -70.320 1.00 95.50 116 LEU A C 1
ATOM 918 O O . LEU A 1 116 ? 46.815 13.698 -69.374 1.00 95.50 116 LEU A O 1
ATOM 922 N N . GLN A 1 117 ? 48.839 13.794 -70.346 1.00 94.94 117 GLN A N 1
ATOM 923 C CA . GLN A 1 117 ? 49.555 13.134 -69.254 1.00 94.94 117 GLN A CA 1
ATOM 924 C C . GLN A 1 117 ? 49.441 13.931 -67.949 1.00 94.94 117 GLN A C 1
ATOM 926 O O . GLN A 1 117 ? 49.136 13.357 -66.902 1.00 94.94 117 GLN A O 1
ATOM 931 N N . THR A 1 118 ? 49.600 15.253 -68.014 1.00 94.88 118 THR A N 1
ATOM 932 C CA . THR A 1 118 ? 49.440 16.147 -66.859 1.00 94.88 118 THR A CA 1
ATOM 933 C C . THR A 1 118 ? 48.014 16.089 -66.315 1.00 94.88 118 THR A C 1
ATOM 935 O O . THR A 1 118 ? 47.801 15.917 -65.114 1.00 94.88 118 THR A O 1
ATOM 938 N N . ARG A 1 119 ? 47.011 16.148 -67.199 1.00 96.12 119 ARG A N 1
ATOM 939 C CA . ARG A 1 119 ? 45.599 16.064 -66.814 1.00 96.12 119 ARG A CA 1
ATOM 940 C C . ARG A 1 119 ? 45.236 14.712 -66.203 1.00 96.12 119 ARG A C 1
ATOM 942 O O . ARG A 1 119 ? 44.483 14.670 -65.233 1.00 96.12 119 ARG A O 1
ATOM 949 N N . VAL A 1 120 ? 45.769 13.615 -66.739 1.00 97.69 120 VAL A N 1
ATOM 950 C CA . VAL A 1 120 ? 45.592 12.267 -66.179 1.00 97.69 120 VAL A CA 1
ATOM 951 C C . VAL A 1 120 ? 46.234 12.170 -64.798 1.00 97.69 120 VAL A C 1
ATOM 953 O O . VAL A 1 120 ? 45.603 11.628 -63.891 1.00 97.69 120 VAL A O 1
ATOM 956 N N . HIS A 1 121 ? 47.428 12.731 -64.595 1.00 96.25 121 HIS A N 1
ATOM 957 C CA . HIS A 1 121 ? 48.061 12.771 -63.275 1.00 96.25 121 HIS A CA 1
ATOM 958 C C . HIS A 1 121 ? 47.217 13.536 -62.251 1.00 96.25 121 HIS A C 1
ATOM 960 O O . HIS A 1 121 ? 46.911 12.976 -61.199 1.00 96.25 121 HIS A O 1
ATOM 966 N N . LEU A 1 122 ? 46.764 14.751 -62.581 1.00 96.94 122 LEU A N 1
ATOM 967 C CA . LEU A 1 122 ? 45.907 15.552 -61.696 1.00 96.94 122 LEU A CA 1
ATOM 968 C C . LEU A 1 122 ? 44.600 14.829 -61.351 1.00 96.94 122 LEU A C 1
ATOM 970 O O . LEU A 1 122 ? 44.201 14.779 -60.191 1.00 96.94 122 LEU A O 1
ATOM 974 N N . LEU A 1 123 ? 43.948 14.219 -62.346 1.00 97.75 123 LEU A N 1
ATOM 975 C CA . LEU A 1 123 ? 42.732 13.436 -62.120 1.00 97.75 123 LEU A CA 1
ATOM 976 C C . LEU A 1 123 ? 42.996 12.201 -61.255 1.00 97.75 123 LEU A C 1
ATOM 978 O O . LEU A 1 123 ? 42.157 11.844 -60.435 1.00 97.75 123 LEU A O 1
ATOM 982 N N . THR A 1 124 ? 44.140 11.540 -61.425 1.00 97.31 124 THR A N 1
ATOM 983 C CA . THR A 1 124 ? 44.507 10.369 -60.617 1.00 97.31 124 THR A CA 1
ATOM 984 C C . THR A 1 124 ? 44.719 10.763 -59.158 1.00 97.31 124 THR A C 1
ATOM 986 O O . THR A 1 124 ? 44.247 10.068 -58.258 1.00 97.31 124 THR A O 1
ATOM 989 N N . GLU A 1 125 ? 45.376 11.897 -58.917 1.00 97.25 125 GLU A N 1
ATOM 990 C CA . GLU A 1 125 ? 45.579 12.428 -57.573 1.00 97.25 125 GLU A CA 1
ATOM 991 C C . GLU A 1 125 ? 44.257 12.836 -56.910 1.00 97.25 125 GLU A C 1
ATOM 993 O O . GLU A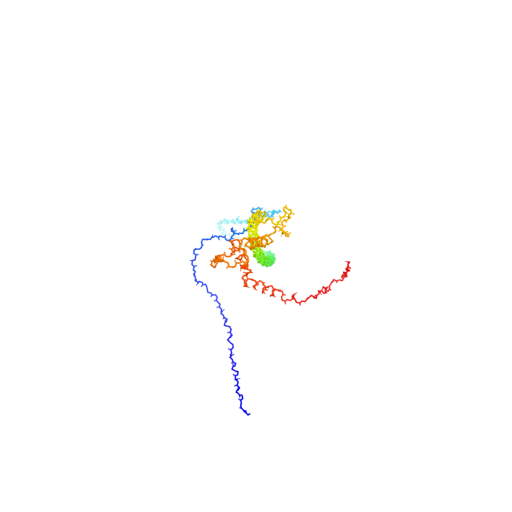 1 125 ? 43.992 12.410 -55.788 1.00 97.25 125 GLU A O 1
ATOM 998 N N . ASP A 1 126 ? 43.384 13.556 -57.618 1.00 97.94 126 ASP A N 1
ATOM 999 C CA . ASP A 1 126 ? 42.054 13.937 -57.121 1.00 97.94 126 ASP A CA 1
ATOM 1000 C C . ASP A 1 126 ? 41.184 12.706 -56.804 1.00 97.94 126 ASP A C 1
ATOM 1002 O O . ASP A 1 126 ? 40.590 12.599 -55.730 1.00 97.94 126 ASP A O 1
ATOM 1006 N N . LYS A 1 127 ? 41.182 11.691 -57.681 1.00 97.50 127 LYS A N 1
ATOM 1007 C CA . LYS A 1 127 ? 40.480 10.418 -57.430 1.00 97.50 127 LYS A CA 1
ATOM 1008 C C . LYS A 1 127 ? 40.984 9.724 -56.171 1.00 97.50 127 LYS A C 1
ATOM 1010 O O . LYS A 1 127 ? 40.185 9.178 -55.410 1.00 97.50 127 LYS A O 1
ATOM 1015 N N . LEU A 1 128 ? 42.290 9.749 -55.941 1.00 97.56 128 LEU A N 1
ATOM 1016 C CA . LEU A 1 128 ? 42.912 9.151 -54.768 1.00 97.56 128 LEU A CA 1
ATOM 1017 C C . LEU A 1 128 ? 42.633 9.965 -53.492 1.00 97.56 128 LEU A C 1
ATOM 1019 O O . LEU A 1 128 ? 42.371 9.374 -52.443 1.00 97.56 128 LEU A O 1
ATOM 1023 N N . GLN A 1 129 ? 42.605 11.296 -53.569 1.00 97.69 129 GLN A N 1
ATOM 1024 C CA . GLN A 1 129 ? 42.169 12.156 -52.465 1.00 97.69 129 GLN A CA 1
ATOM 1025 C C . GLN A 1 129 ? 40.698 11.909 -52.109 1.00 97.69 129 GLN A C 1
ATOM 1027 O O . GLN A 1 129 ? 40.375 11.717 -50.935 1.00 97.69 129 GLN A O 1
ATOM 1032 N N . LEU A 1 130 ? 39.819 11.823 -53.109 1.00 98.25 130 LEU A N 1
ATOM 1033 C CA . LEU A 1 130 ? 38.404 11.527 -52.905 1.00 98.25 130 LEU A CA 1
ATOM 1034 C C . LEU A 1 130 ? 38.195 10.129 -52.310 1.00 98.25 130 LEU A C 1
ATOM 1036 O O . LEU A 1 130 ? 37.415 9.978 -51.373 1.00 98.25 130 LEU A O 1
ATOM 1040 N N . ALA A 1 131 ? 38.919 9.116 -52.795 1.00 98.06 131 ALA A N 1
ATOM 1041 C CA . ALA A 1 131 ? 38.862 7.764 -52.240 1.00 98.06 131 ALA A CA 1
ATOM 1042 C C . ALA A 1 131 ? 39.261 7.739 -50.754 1.00 98.06 131 ALA A C 1
ATOM 1044 O O . ALA A 1 131 ? 38.589 7.105 -49.942 1.00 98.06 131 ALA A O 1
ATOM 1045 N N . ARG A 1 132 ? 40.304 8.489 -50.371 1.00 97.88 132 ARG A N 1
ATOM 1046 C CA . ARG A 1 132 ? 40.704 8.656 -48.963 1.00 97.88 132 ARG A CA 1
ATOM 1047 C C . ARG A 1 132 ? 39.633 9.378 -48.146 1.00 97.88 132 ARG A C 1
ATOM 1049 O O . ARG A 1 132 ? 39.346 8.967 -47.025 1.00 97.88 132 ARG A O 1
ATOM 1056 N N . ALA A 1 133 ? 39.028 10.432 -48.691 1.00 97.81 133 ALA A N 1
ATOM 1057 C CA . ALA A 1 133 ? 37.957 11.163 -48.018 1.00 97.81 133 ALA A CA 1
ATOM 1058 C C . ALA A 1 133 ? 36.718 10.280 -47.777 1.00 97.81 133 ALA A C 1
ATOM 1060 O O . ALA A 1 133 ? 36.164 10.316 -46.679 1.00 97.81 133 ALA A O 1
ATOM 1061 N N . LEU A 1 134 ? 36.336 9.455 -48.759 1.00 98.25 134 LEU A N 1
ATOM 1062 C CA . LEU A 1 134 ? 35.245 8.480 -48.646 1.00 98.25 134 LEU A CA 1
ATOM 1063 C C . LEU A 1 134 ? 35.544 7.384 -47.621 1.00 98.25 134 LEU A C 1
ATOM 1065 O O . LEU A 1 134 ? 34.673 7.025 -46.836 1.00 98.25 134 LEU A O 1
ATOM 1069 N N . LEU A 1 135 ? 36.775 6.869 -47.588 1.00 97.81 135 LEU A N 1
ATOM 1070 C CA . LEU A 1 135 ? 37.166 5.878 -46.585 1.00 97.81 135 LEU A CA 1
ATOM 1071 C C . LEU A 1 135 ? 37.103 6.473 -45.172 1.00 97.81 135 LEU A C 1
ATOM 1073 O O . LEU A 1 135 ? 36.544 5.867 -44.259 1.00 97.81 135 LEU A O 1
ATOM 1077 N N . ASN A 1 136 ? 37.596 7.702 -45.009 1.00 97.69 136 ASN A N 1
ATOM 1078 C CA . ASN A 1 136 ? 37.538 8.416 -43.738 1.00 97.69 136 ASN A CA 1
ATOM 1079 C C . ASN A 1 136 ? 36.100 8.725 -43.300 1.00 97.69 136 ASN A C 1
ATOM 1081 O O . ASN A 1 136 ? 35.811 8.678 -42.104 1.00 97.69 136 ASN A O 1
ATOM 1085 N N . SER A 1 137 ? 35.199 9.074 -44.224 1.00 97.94 137 SER A N 1
ATOM 1086 C CA . SER A 1 137 ? 33.793 9.300 -43.879 1.00 97.94 137 SER A CA 1
ATOM 1087 C C . SER A 1 137 ? 33.098 7.992 -43.507 1.00 97.94 137 SER A C 1
ATOM 1089 O O . SER A 1 137 ? 32.420 7.959 -42.485 1.00 97.94 137 SER A O 1
ATOM 1091 N N . ALA A 1 138 ? 33.329 6.905 -44.250 1.00 98.12 138 ALA A N 1
ATOM 1092 C CA . ALA A 1 138 ? 32.797 5.582 -43.929 1.00 98.12 138 ALA A CA 1
ATOM 1093 C C . ALA A 1 138 ? 33.242 5.106 -42.536 1.00 98.12 138 ALA A C 1
ATOM 1095 O O . ALA A 1 138 ? 32.413 4.657 -41.746 1.00 98.12 138 ALA A O 1
ATOM 1096 N N . GLN A 1 139 ? 34.522 5.288 -42.191 1.00 97.69 139 GLN A N 1
ATOM 1097 C CA . GLN A 1 139 ? 35.028 4.959 -40.857 1.00 97.69 139 GLN A CA 1
ATOM 1098 C C . GLN A 1 139 ? 34.345 5.795 -39.765 1.00 97.69 139 GLN A C 1
ATOM 1100 O O . GLN A 1 139 ? 33.940 5.249 -38.741 1.00 97.69 139 GLN A O 1
ATOM 1105 N N . ARG A 1 140 ? 34.148 7.103 -39.989 1.00 97.62 140 ARG A N 1
ATOM 1106 C CA . ARG A 1 140 ? 33.408 7.959 -39.043 1.00 97.62 140 ARG A CA 1
ATOM 1107 C C . ARG A 1 140 ? 31.958 7.511 -38.871 1.00 97.62 140 ARG A C 1
ATOM 1109 O O . ARG A 1 140 ? 31.482 7.466 -37.740 1.00 97.62 140 ARG A O 1
ATOM 1116 N N . LEU A 1 141 ? 31.265 7.154 -39.956 1.00 98.12 141 LEU A N 1
ATOM 1117 C CA . LEU A 1 141 ? 29.906 6.610 -39.867 1.00 98.12 141 LEU A CA 1
ATOM 1118 C C . LEU A 1 141 ? 29.871 5.332 -39.023 1.00 98.12 141 LEU A C 1
ATOM 1120 O O . LEU A 1 141 ? 29.011 5.226 -38.157 1.00 98.12 141 LEU A O 1
ATOM 1124 N N . SER A 1 142 ? 30.828 4.417 -39.212 1.00 97.62 142 SER A N 1
ATOM 1125 C CA . SER A 1 142 ? 30.935 3.201 -38.391 1.00 97.62 142 SER A CA 1
ATOM 1126 C C . SER A 1 142 ? 31.085 3.533 -36.906 1.00 97.62 142 SER A C 1
ATOM 1128 O O . SER A 1 142 ? 30.342 3.017 -36.080 1.00 97.62 142 SER A O 1
ATOM 1130 N N . THR A 1 143 ? 31.981 4.463 -36.556 1.00 97.69 143 THR A N 1
ATOM 1131 C CA . THR A 1 143 ? 32.174 4.854 -35.149 1.00 97.69 143 THR A CA 1
ATOM 1132 C C . THR A 1 143 ? 30.937 5.516 -34.541 1.00 97.69 143 THR A C 1
ATOM 1134 O O . THR A 1 143 ? 30.606 5.272 -33.385 1.00 97.69 143 THR A O 1
ATOM 1137 N N . HIS A 1 144 ? 30.216 6.339 -35.310 1.00 97.81 144 HIS A N 1
ATOM 1138 C CA . HIS A 1 144 ? 28.970 6.945 -34.841 1.00 97.81 144 HIS A CA 1
ATOM 1139 C C . HIS A 1 144 ? 27.842 5.919 -34.702 1.00 97.81 144 HIS A C 1
ATOM 1141 O O . HIS A 1 144 ? 27.023 6.041 -33.790 1.00 97.81 144 HIS A O 1
ATOM 1147 N N . GLN A 1 145 ? 27.810 4.899 -35.562 1.00 98.06 145 GLN A N 1
ATOM 1148 C CA . GLN A 1 145 ? 26.875 3.787 -35.440 1.00 98.06 145 GLN A CA 1
ATOM 1149 C C . GLN A 1 145 ? 27.116 3.018 -34.136 1.00 98.06 145 GLN A C 1
ATOM 1151 O O . GLN A 1 145 ? 26.185 2.855 -33.353 1.00 98.06 145 GLN A O 1
ATOM 1156 N N . GLU A 1 146 ? 28.366 2.655 -33.839 1.00 97.38 146 GLU A N 1
ATOM 1157 C CA . GLU A 1 146 ? 28.735 1.984 -32.583 1.00 97.38 146 GLU A CA 1
ATOM 1158 C C . GLU A 1 146 ? 28.365 2.823 -31.350 1.00 97.38 146 GLU A C 1
ATOM 1160 O O . GLU A 1 146 ? 27.821 2.303 -30.377 1.00 97.38 146 GLU A O 1
ATOM 1165 N N . GLN A 1 147 ? 28.600 4.140 -31.387 1.00 98.12 147 GLN A N 1
ATOM 1166 C CA . GLN A 1 147 ? 28.184 5.050 -30.313 1.00 98.12 147 GLN A CA 1
ATOM 1167 C C . GLN A 1 147 ? 26.663 5.070 -30.130 1.00 98.12 147 GLN A C 1
ATOM 1169 O O . GLN A 1 147 ? 26.177 5.103 -28.999 1.00 98.12 147 GLN A O 1
ATOM 1174 N N . THR A 1 148 ? 25.914 5.048 -31.232 1.00 97.69 148 THR A N 1
ATOM 1175 C CA . THR A 1 148 ? 24.447 5.045 -31.212 1.00 97.69 148 THR A CA 1
ATOM 1176 C C . THR A 1 148 ? 23.919 3.744 -30.615 1.00 97.69 148 THR A C 1
ATOM 1178 O O . THR A 1 148 ? 23.056 3.782 -29.742 1.00 97.69 148 THR A O 1
ATOM 1181 N N . GLU A 1 149 ? 24.470 2.602 -31.023 1.00 97.62 149 GLU A N 1
ATOM 1182 C CA . GLU A 1 149 ? 24.122 1.286 -30.478 1.00 97.62 149 GLU A CA 1
ATOM 1183 C C . GLU A 1 149 ? 24.488 1.174 -28.995 1.00 97.62 149 GLU A C 1
ATOM 1185 O O . GLU A 1 149 ? 23.690 0.692 -28.189 1.00 97.62 149 GLU A O 1
ATOM 1190 N N . TRP A 1 150 ? 25.654 1.694 -28.603 1.00 98.31 150 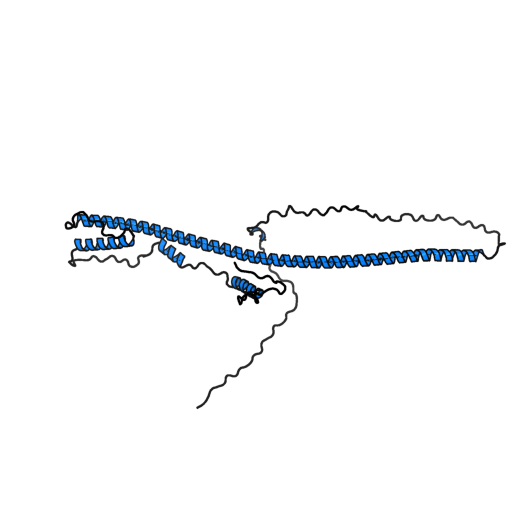TRP A N 1
ATOM 1191 C CA . TRP A 1 150 ? 26.064 1.747 -27.203 1.00 98.31 150 TRP A CA 1
ATOM 1192 C C . TRP A 1 150 ? 25.090 2.577 -26.356 1.00 98.31 150 TRP A C 1
ATOM 1194 O O . TRP A 1 150 ? 24.644 2.117 -25.302 1.00 98.31 150 TRP A O 1
ATOM 1204 N N . LEU A 1 151 ? 24.713 3.773 -26.825 1.00 98.12 151 LEU A N 1
ATOM 1205 C CA . LEU A 1 151 ? 23.731 4.628 -26.151 1.00 98.12 151 LEU A CA 1
ATOM 1206 C C . LEU A 1 151 ? 22.351 3.964 -26.081 1.00 98.12 151 LEU A C 1
ATOM 1208 O O . LEU A 1 151 ? 21.721 4.000 -25.025 1.00 98.12 151 LEU A O 1
ATOM 1212 N N . ALA A 1 152 ? 21.903 3.316 -27.159 1.00 97.19 152 ALA A N 1
ATOM 1213 C CA . ALA A 1 152 ? 20.649 2.567 -27.178 1.00 97.19 152 ALA A CA 1
ATOM 1214 C C . ALA A 1 152 ? 20.650 1.446 -26.124 1.00 97.19 152 ALA A C 1
ATOM 1216 O O . ALA A 1 152 ? 19.695 1.317 -25.359 1.00 97.19 152 ALA A O 1
ATOM 1217 N N . GLY A 1 153 ? 21.759 0.710 -25.993 1.00 96.94 153 GLY A N 1
ATOM 1218 C CA . GLY A 1 153 ? 21.934 -0.284 -24.933 1.00 96.94 153 GLY A CA 1
ATOM 1219 C C . GLY A 1 153 ? 21.840 0.317 -23.526 1.00 96.94 153 GLY A C 1
ATOM 1220 O O . GLY A 1 153 ? 21.184 -0.251 -22.652 1.00 96.94 153 GLY A O 1
ATOM 1221 N N . GLN A 1 154 ? 22.429 1.497 -23.296 1.00 97.00 154 GLN A N 1
ATOM 1222 C CA . GLN A 1 154 ? 22.282 2.199 -22.014 1.00 97.00 154 GLN A CA 1
ATOM 1223 C C . GLN A 1 154 ? 20.829 2.607 -21.745 1.00 97.00 154 GLN A C 1
ATOM 1225 O O . GLN A 1 154 ? 20.354 2.449 -20.618 1.00 97.00 154 GLN A O 1
ATOM 1230 N N . CYS A 1 155 ? 20.108 3.097 -22.757 1.00 97.25 155 CYS A N 1
ATOM 1231 C CA . CYS A 1 155 ? 18.690 3.429 -22.630 1.00 97.25 155 CYS A CA 1
ATOM 1232 C C . CYS A 1 155 ? 17.861 2.216 -22.193 1.00 97.25 155 CYS A C 1
ATOM 1234 O O . CYS A 1 155 ? 17.050 2.351 -21.278 1.00 97.25 155 CYS A O 1
ATOM 1236 N N . GLU A 1 156 ? 18.101 1.034 -22.764 1.00 95.88 156 GLU A N 1
ATOM 1237 C CA . GLU A 1 156 ? 17.404 -0.195 -22.363 1.00 95.88 156 GLU A CA 1
ATOM 1238 C C . GLU A 1 156 ? 17.729 -0.616 -20.921 1.00 95.88 156 GLU A C 1
ATOM 1240 O O . GLU A 1 156 ? 16.831 -0.972 -20.153 1.00 95.88 156 GLU A O 1
ATOM 1245 N N . VAL A 1 157 ? 18.992 -0.492 -20.493 1.00 97.06 157 VAL A N 1
ATOM 1246 C CA . VAL A 1 157 ? 19.385 -0.754 -19.096 1.00 97.06 157 VAL A CA 1
ATOM 1247 C C . VAL A 1 157 ? 18.649 0.180 -18.134 1.00 97.06 157 VAL A C 1
ATOM 1249 O O . VAL A 1 157 ? 18.116 -0.269 -17.116 1.00 97.06 157 VAL A O 1
ATOM 1252 N N . TRP A 1 158 ? 18.595 1.477 -18.439 1.00 96.25 158 TRP A N 1
ATOM 1253 C CA . TRP A 1 158 ? 17.883 2.448 -17.608 1.00 96.25 158 TRP A CA 1
ATOM 1254 C C . TRP A 1 158 ? 16.373 2.231 -17.621 1.00 96.25 158 TRP A C 1
ATOM 1256 O O . TRP A 1 158 ? 15.745 2.327 -16.567 1.00 96.25 158 TRP A O 1
ATOM 1266 N N . ARG A 1 159 ? 15.798 1.872 -18.772 1.00 96.19 159 ARG A N 1
ATOM 1267 C CA . ARG A 1 159 ? 14.382 1.521 -18.903 1.00 96.19 159 ARG A CA 1
ATOM 1268 C C . ARG A 1 159 ? 14.023 0.331 -18.016 1.00 96.19 159 ARG A C 1
ATOM 1270 O O . ARG A 1 159 ? 13.041 0.401 -17.281 1.00 96.19 159 ARG A O 1
ATOM 1277 N N . SER A 1 160 ? 14.844 -0.719 -18.030 1.00 94.25 160 SER A N 1
ATOM 1278 C CA . SER A 1 160 ? 14.654 -1.907 -17.191 1.00 94.25 160 SER A CA 1
ATOM 1279 C C . SER A 1 160 ? 14.787 -1.589 -15.697 1.00 94.25 160 SER A C 1
ATOM 1281 O O . SER A 1 160 ? 13.922 -1.958 -14.903 1.00 94.25 160 SER A O 1
ATOM 1283 N N . LYS A 1 161 ? 15.811 -0.817 -15.304 1.00 95.00 161 LYS A N 1
ATOM 1284 C CA . LYS A 1 161 ? 15.990 -0.370 -13.909 1.00 95.00 161 LYS A CA 1
ATOM 1285 C C . LYS A 1 161 ? 14.813 0.463 -13.414 1.00 95.00 161 LYS A C 1
ATOM 1287 O O . LYS A 1 161 ? 14.339 0.246 -12.301 1.00 95.00 161 LYS A O 1
ATOM 1292 N N . PHE A 1 162 ? 14.353 1.408 -14.234 1.00 95.25 162 PHE A N 1
ATOM 1293 C CA . PHE A 1 162 ? 13.196 2.230 -13.908 1.00 95.25 162 PHE A CA 1
ATOM 1294 C C . PHE A 1 162 ? 11.959 1.355 -13.721 1.00 95.25 162 PHE A C 1
ATOM 1296 O O . PHE A 1 162 ? 11.321 1.450 -12.682 1.00 95.25 162 PHE A O 1
ATOM 1303 N N . LEU A 1 163 ? 11.685 0.440 -14.656 1.00 94.56 163 LEU A N 1
ATOM 1304 C CA . LEU A 1 163 ? 10.538 -0.462 -14.575 1.00 94.56 163 LEU A CA 1
ATOM 1305 C C . LEU A 1 163 ? 10.565 -1.325 -13.305 1.00 94.56 163 LEU A C 1
ATOM 1307 O O . LEU A 1 163 ? 9.565 -1.387 -12.593 1.00 94.56 163 LEU A O 1
ATOM 1311 N N . ALA A 1 164 ? 11.706 -1.941 -12.985 1.00 87.44 164 ALA A N 1
ATOM 1312 C CA . ALA A 1 164 ? 11.861 -2.722 -11.760 1.00 87.44 164 ALA A CA 1
ATOM 1313 C C . ALA A 1 164 ? 11.606 -1.865 -10.507 1.00 87.44 164 ALA A C 1
ATOM 1315 O O . ALA A 1 164 ? 10.854 -2.268 -9.620 1.00 87.44 164 ALA A O 1
ATOM 1316 N N . SER A 1 165 ? 12.171 -0.652 -10.458 1.00 91.19 165 SER A N 1
ATOM 1317 C CA . SER A 1 165 ? 11.937 0.281 -9.351 1.00 91.19 165 SER A CA 1
ATOM 1318 C C . SER A 1 165 ? 10.476 0.731 -9.262 1.00 91.19 165 SER A C 1
ATOM 1320 O O . SER A 1 165 ? 9.963 0.884 -8.156 1.00 91.19 165 SER A O 1
ATOM 1322 N N . SER A 1 166 ? 9.801 0.960 -10.390 1.00 89.88 166 SER A N 1
ATOM 1323 C CA . SER A 1 166 ? 8.392 1.360 -10.422 1.00 89.88 166 SER A CA 1
ATOM 1324 C C . SER A 1 166 ? 7.489 0.254 -9.885 1.00 89.88 166 SER A C 1
ATOM 1326 O O . SER A 1 166 ? 6.647 0.537 -9.038 1.00 89.88 166 SER A O 1
ATOM 1328 N N . LEU A 1 167 ? 7.722 -1.002 -10.282 1.00 87.56 167 LEU A N 1
ATOM 1329 C CA . LEU A 1 167 ? 6.977 -2.154 -9.763 1.00 87.56 167 LEU A CA 1
ATOM 1330 C C . LEU A 1 167 ? 7.131 -2.288 -8.243 1.00 87.56 167 LEU A C 1
ATOM 1332 O O . LEU A 1 167 ? 6.136 -2.427 -7.537 1.00 87.56 167 LEU A O 1
ATOM 1336 N N . MET A 1 168 ? 8.353 -2.156 -7.716 1.00 90.19 168 MET A N 1
ATOM 1337 C CA . MET A 1 168 ? 8.580 -2.182 -6.264 1.00 90.19 168 MET A CA 1
ATOM 1338 C C . MET A 1 168 ? 7.816 -1.067 -5.535 1.00 90.19 168 MET A C 1
ATOM 1340 O O . MET A 1 168 ? 7.237 -1.296 -4.473 1.00 90.19 168 MET A O 1
ATOM 1344 N N . VAL A 1 169 ? 7.792 0.148 -6.095 1.00 92.00 169 VAL A N 1
ATOM 1345 C CA . VAL A 1 169 ? 7.054 1.280 -5.511 1.00 92.00 169 VAL A CA 1
ATOM 1346 C C . VAL A 1 169 ? 5.544 1.044 -5.553 1.00 92.00 169 VAL A C 1
ATOM 1348 O O . VAL A 1 169 ? 4.862 1.325 -4.568 1.00 92.00 169 VAL A O 1
ATOM 1351 N N . GLU A 1 170 ? 5.014 0.498 -6.647 1.00 89.81 170 GLU A N 1
ATOM 1352 C CA . GLU A 1 170 ? 3.599 0.129 -6.758 1.00 89.81 170 GLU A CA 1
ATOM 1353 C C . GLU A 1 170 ? 3.209 -0.947 -5.741 1.00 89.81 170 GLU A C 1
ATOM 1355 O O . GLU A 1 170 ? 2.151 -0.858 -5.112 1.00 89.81 170 GLU A O 1
ATOM 1360 N N . GLU A 1 171 ? 4.073 -1.940 -5.524 1.00 87.06 171 GLU A N 1
ATOM 1361 C CA . GLU A 1 171 ? 3.869 -2.945 -4.485 1.00 87.06 171 GLU A CA 1
ATOM 1362 C C . GLU A 1 171 ? 3.847 -2.319 -3.095 1.00 87.06 171 GLU A C 1
ATOM 1364 O O . GLU A 1 171 ? 2.896 -2.539 -2.345 1.00 87.06 171 GLU A O 1
ATOM 1369 N N . LEU A 1 172 ? 4.824 -1.472 -2.766 1.00 87.88 172 LEU A N 1
ATOM 1370 C CA . LEU A 1 172 ? 4.854 -0.750 -1.492 1.00 87.88 172 LEU A CA 1
ATOM 1371 C C . LEU A 1 172 ? 3.619 0.136 -1.290 1.00 87.88 172 LEU A C 1
ATOM 1373 O O . LEU A 1 172 ? 3.074 0.183 -0.186 1.00 87.88 172 LEU A O 1
ATOM 1377 N N . ALA A 1 173 ? 3.146 0.815 -2.335 1.00 90.38 173 ALA A N 1
ATOM 1378 C CA . ALA A 1 173 ? 1.932 1.623 -2.271 1.00 90.38 173 ALA A CA 1
ATOM 1379 C C . ALA A 1 173 ? 0.698 0.759 -1.974 1.00 90.38 173 ALA A C 1
ATOM 1381 O O . ALA A 1 173 ? -0.112 1.112 -1.112 1.00 90.38 173 ALA A O 1
ATOM 1382 N N . ARG A 1 174 ? 0.590 -0.408 -2.622 1.00 88.81 174 ARG A N 1
ATOM 1383 C CA . ARG A 1 174 ? -0.478 -1.384 -2.370 1.00 88.81 174 ARG A CA 1
ATOM 1384 C C . ARG A 1 174 ? -0.432 -1.913 -0.938 1.00 88.81 174 ARG A C 1
ATOM 1386 O O . ARG A 1 174 ? -1.466 -1.956 -0.274 1.00 88.81 174 ARG A O 1
ATOM 1393 N N . TRP A 1 175 ? 0.758 -2.244 -0.436 1.00 87.19 175 TRP A N 1
ATOM 1394 C CA . TRP A 1 175 ? 0.959 -2.685 0.947 1.00 87.19 175 TRP A CA 1
ATOM 1395 C C . TRP A 1 175 ? 0.579 -1.611 1.957 1.00 87.19 175 TRP A C 1
ATOM 1397 O O . TRP A 1 175 ? -0.133 -1.891 2.921 1.00 87.19 175 TRP A O 1
ATOM 1407 N N . LYS A 1 176 ? 1.003 -0.369 1.719 1.00 91.31 176 LYS A N 1
ATOM 1408 C CA . LYS A 1 176 ? 0.654 0.772 2.565 1.00 91.31 176 LYS A CA 1
ATOM 1409 C C . LYS A 1 176 ? -0.859 0.984 2.618 1.00 91.31 176 LYS A C 1
ATOM 1411 O O . LYS A 1 176 ? -1.388 1.217 3.700 1.00 91.31 176 LYS A O 1
ATOM 1416 N N . ALA A 1 177 ? -1.548 0.879 1.482 1.00 90.62 177 ALA A N 1
ATOM 1417 C CA . ALA A 1 177 ? -3.002 0.994 1.426 1.00 90.62 177 ALA A CA 1
ATOM 1418 C C . ALA A 1 177 ? -3.699 -0.142 2.195 1.00 90.62 177 ALA A C 1
ATOM 1420 O O . ALA A 1 177 ? -4.564 0.131 3.021 1.00 90.62 177 ALA A O 1
ATOM 1421 N N . ALA A 1 178 ? -3.283 -1.397 1.995 1.00 88.62 178 ALA A N 1
ATOM 1422 C CA . ALA A 1 178 ? -3.871 -2.556 2.671 1.00 88.62 178 ALA A CA 1
ATOM 1423 C C . ALA A 1 178 ? -3.663 -2.527 4.196 1.00 88.62 178 ALA A C 1
ATOM 1425 O O . ALA A 1 178 ? -4.595 -2.760 4.964 1.00 88.62 178 ALA A O 1
ATOM 1426 N N . LEU A 1 179 ? -2.447 -2.204 4.648 1.00 90.38 179 LEU A N 1
ATOM 1427 C CA . LEU A 1 179 ? -2.142 -2.042 6.072 1.00 90.38 179 LEU A CA 1
ATOM 1428 C C . LEU A 1 179 ? -2.884 -0.848 6.674 1.00 90.38 179 LEU A C 1
ATOM 1430 O O . LEU A 1 179 ? -3.399 -0.954 7.784 1.00 90.38 179 LEU A O 1
ATOM 1434 N N . GLY A 1 180 ? -2.970 0.263 5.936 1.00 92.50 180 GLY A N 1
ATOM 1435 C CA . GLY A 1 180 ? -3.752 1.432 6.328 1.00 92.50 180 GLY A CA 1
ATOM 1436 C C . GLY A 1 180 ? -5.224 1.085 6.534 1.00 92.50 180 GLY A C 1
ATOM 1437 O O . GLY A 1 180 ? -5.768 1.395 7.589 1.00 92.50 180 GLY A O 1
ATOM 1438 N N . GLN A 1 181 ? -5.830 0.363 5.587 1.00 92.50 181 GLN A N 1
ATOM 1439 C CA . GLN A 1 181 ? -7.217 -0.089 5.691 1.00 92.50 181 GLN A CA 1
ATOM 1440 C C . GLN A 1 181 ? -7.426 -1.015 6.896 1.00 92.50 181 GLN A C 1
ATOM 1442 O O . GLN A 1 181 ? -8.342 -0.818 7.688 1.00 92.50 181 GLN A O 1
ATOM 1447 N N . LYS A 1 182 ? -6.529 -1.984 7.109 1.00 91.38 182 LYS A N 1
ATOM 1448 C CA . LYS A 1 182 ? -6.623 -2.873 8.273 1.00 91.38 182 LYS A CA 1
ATOM 1449 C C . LYS A 1 182 ? -6.493 -2.112 9.595 1.00 91.38 182 LYS A C 1
ATOM 1451 O O . LYS A 1 182 ? -7.197 -2.423 10.552 1.00 91.38 182 LYS A O 1
ATOM 1456 N N . ALA A 1 183 ? -5.618 -1.109 9.658 1.00 92.62 183 ALA A N 1
ATOM 1457 C CA . ALA A 1 183 ? -5.492 -0.256 10.834 1.00 92.62 183 ALA A CA 1
ATOM 1458 C C . ALA A 1 183 ? -6.776 0.549 11.085 1.00 92.62 183 ALA A C 1
ATOM 1460 O O . ALA A 1 183 ? -7.222 0.628 12.230 1.00 92.62 183 ALA A O 1
ATOM 1461 N N . THR A 1 184 ? -7.403 1.091 10.034 1.00 95.25 184 THR A N 1
ATOM 1462 C CA . THR A 1 184 ? -8.691 1.784 10.170 1.00 95.25 184 THR A CA 1
ATOM 1463 C C . THR A 1 184 ? -9.807 0.842 10.608 1.00 95.25 184 THR A C 1
ATOM 1465 O O . THR A 1 184 ? -10.577 1.208 11.491 1.00 95.25 184 THR A O 1
ATOM 1468 N N . ASP A 1 185 ? -9.856 -0.381 10.076 1.00 93.12 185 ASP A N 1
ATOM 1469 C CA . ASP A 1 185 ? -10.876 -1.374 10.428 1.00 93.12 185 ASP A CA 1
ATOM 1470 C C . ASP A 1 185 ? -10.745 -1.816 11.893 1.00 93.12 185 ASP A C 1
ATOM 1472 O O . ASP A 1 185 ? -11.735 -1.878 12.621 1.00 93.12 185 ASP A O 1
ATOM 1476 N N . LEU A 1 186 ? -9.514 -2.059 12.361 1.00 92.56 186 LEU A N 1
ATOM 1477 C CA . LEU A 1 186 ? -9.240 -2.375 13.766 1.00 92.56 186 LEU A CA 1
ATOM 1478 C C . LEU A 1 186 ? -9.586 -1.203 14.693 1.00 92.56 186 LEU A C 1
ATOM 1480 O O . LEU A 1 186 ? -10.179 -1.410 15.752 1.00 92.56 186 LEU A O 1
ATOM 1484 N N . GLN A 1 187 ? -9.244 0.029 14.305 1.00 95.94 187 GLN A N 1
ATOM 1485 C CA . GLN A 1 187 ? -9.582 1.222 15.082 1.00 95.94 187 GLN A CA 1
ATOM 1486 C C . GLN A 1 187 ? -11.101 1.410 15.185 1.00 95.94 187 GLN A C 1
ATOM 1488 O O . GLN A 1 187 ? -11.610 1.755 16.251 1.00 95.94 187 GLN A O 1
ATOM 1493 N N . GLU A 1 188 ? -11.827 1.181 14.095 1.00 95.69 188 GLU A N 1
ATOM 1494 C CA . GLU A 1 188 ? -13.286 1.230 14.049 1.00 95.69 188 GLU A CA 1
ATOM 1495 C C . GLU A 1 188 ? -13.918 0.125 14.915 1.00 95.69 188 GLU A C 1
ATOM 1497 O O . GLU A 1 188 ? -14.833 0.397 15.692 1.00 95.69 188 GLU A O 1
ATOM 1502 N N . GLY A 1 189 ? -13.386 -1.101 14.861 1.00 94.50 189 GLY A N 1
ATOM 1503 C CA . GLY A 1 189 ? -13.803 -2.199 15.738 1.00 94.50 189 GLY A CA 1
ATOM 1504 C C . GLY A 1 189 ? -13.614 -1.869 17.221 1.00 94.50 189 GLY A C 1
ATOM 1505 O O . GLY A 1 189 ? -14.537 -2.039 18.018 1.00 94.50 189 GLY A O 1
ATOM 1506 N N . LEU A 1 190 ? -12.459 -1.302 17.586 1.00 95.50 190 LEU A N 1
ATOM 1507 C CA . LEU A 1 190 ? -12.182 -0.883 18.961 1.00 95.50 190 LEU A CA 1
ATOM 1508 C C . LEU A 1 190 ? -13.149 0.210 19.440 1.00 95.50 190 LEU A C 1
ATOM 1510 O O . LEU A 1 190 ? -13.616 0.149 20.576 1.00 95.50 190 LEU A O 1
ATOM 1514 N N . LYS A 1 191 ? -13.485 1.191 18.590 1.00 96.69 191 LYS A N 1
ATOM 1515 C CA . LYS A 1 191 ? -14.483 2.221 18.930 1.00 96.69 191 LYS A CA 1
ATOM 1516 C C . LYS A 1 191 ? -15.840 1.601 19.253 1.00 96.69 191 LYS A C 1
ATOM 1518 O O . LYS A 1 191 ? -16.421 1.946 20.277 1.00 96.69 191 LYS A O 1
ATOM 1523 N N . ARG A 1 192 ? -16.309 0.652 18.436 1.00 96.25 192 ARG A N 1
ATOM 1524 C CA . ARG A 1 192 ? -17.594 -0.032 18.662 1.00 96.25 192 ARG A CA 1
ATOM 1525 C C . ARG A 1 192 ? -17.611 -0.805 19.979 1.00 96.25 192 ARG A C 1
ATOM 1527 O O . ARG A 1 192 ? -18.571 -0.675 20.732 1.00 96.25 192 ARG A O 1
ATOM 1534 N N . ILE A 1 193 ? -16.535 -1.527 20.302 1.00 95.69 193 ILE A N 1
ATOM 1535 C CA . ILE A 1 193 ? -16.401 -2.216 21.599 1.00 95.69 193 ILE A CA 1
ATOM 1536 C C . ILE A 1 193 ? -16.461 -1.211 22.758 1.00 95.69 193 ILE A C 1
ATOM 1538 O O . ILE A 1 193 ? -17.166 -1.429 23.741 1.00 95.69 193 ILE A O 1
ATOM 1542 N N . LEU A 1 194 ? -15.765 -0.074 22.652 1.00 95.88 194 LEU A N 1
ATOM 1543 C CA . LEU A 1 194 ? -15.791 0.958 23.695 1.00 95.88 194 LEU A CA 1
ATOM 1544 C C . LEU A 1 194 ? -17.179 1.599 23.863 1.00 95.88 194 LEU A C 1
ATOM 1546 O O . LEU A 1 194 ? -17.585 1.894 24.989 1.00 95.88 194 LEU A O 1
ATOM 1550 N N . GLU A 1 195 ? -17.924 1.794 22.775 1.00 96.31 195 GLU A N 1
ATOM 1551 C CA . GLU A 1 195 ? -19.310 2.271 22.817 1.00 96.31 195 GLU A CA 1
ATOM 1552 C C . GLU A 1 195 ? -20.239 1.268 23.511 1.00 96.31 195 GLU A C 1
ATOM 1554 O O . GLU A 1 195 ? -21.041 1.660 24.364 1.00 96.31 195 GLU A O 1
ATOM 1559 N N . GLU A 1 196 ? -20.118 -0.023 23.192 1.00 95.38 196 GLU A N 1
ATOM 1560 C CA . GLU A 1 196 ? -20.856 -1.093 23.870 1.00 95.38 196 GLU A CA 1
ATOM 1561 C C . GLU A 1 196 ? -20.498 -1.166 25.359 1.00 95.38 196 GLU A C 1
ATOM 1563 O O . GLU A 1 196 ? -21.395 -1.163 26.204 1.00 95.38 196 GLU A O 1
ATOM 1568 N N . HIS A 1 197 ? -19.210 -1.105 25.711 1.00 95.50 197 HIS A N 1
ATOM 1569 C CA . HIS A 1 197 ? -18.758 -1.034 27.102 1.00 95.50 197 HIS A CA 1
ATOM 1570 C C . HIS A 1 197 ? -19.334 0.182 27.841 1.00 95.50 197 HIS A C 1
ATOM 1572 O O . HIS A 1 197 ? -19.720 0.071 29.004 1.00 95.50 197 HIS A O 1
ATOM 1578 N N . SER A 1 198 ? -19.432 1.347 2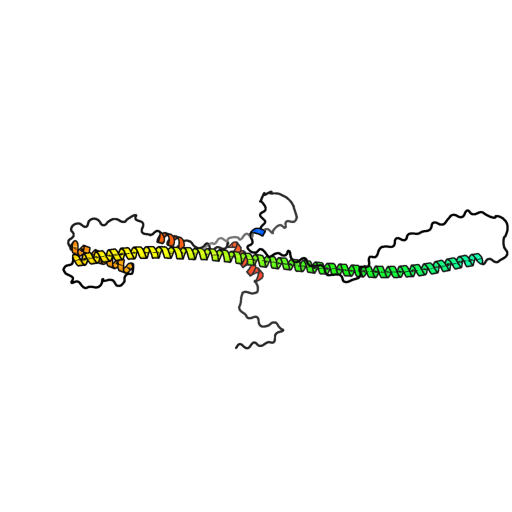7.194 1.00 95.62 198 SER A N 1
ATOM 1579 C CA . SER A 1 198 ? -20.049 2.529 27.808 1.00 95.62 198 SER A CA 1
ATOM 1580 C C . SER A 1 198 ? -21.527 2.291 28.134 1.00 95.62 198 SER A C 1
ATOM 1582 O O . SER A 1 198 ? -21.953 2.566 29.259 1.00 95.62 198 SER A O 1
ATOM 1584 N N . LYS A 1 199 ? -22.286 1.704 27.196 1.00 95.81 199 LYS A N 1
ATOM 1585 C CA . LYS A 1 199 ? -23.703 1.346 27.389 1.00 95.81 199 LYS A CA 1
ATOM 1586 C C . LYS A 1 199 ? -23.878 0.317 28.509 1.00 95.81 199 LYS A C 1
ATOM 1588 O O . LYS A 1 199 ? -24.727 0.489 29.382 1.00 95.81 199 LYS A O 1
ATOM 1593 N N . VAL A 1 200 ? -23.042 -0.723 28.529 1.00 95.62 200 VAL A N 1
ATOM 1594 C CA . VAL A 1 200 ? -23.058 -1.752 29.581 1.00 95.62 200 VAL A CA 1
ATOM 1595 C C . VAL A 1 200 ? -22.730 -1.137 30.943 1.00 95.62 200 VAL A C 1
ATOM 1597 O O . VAL A 1 200 ? -23.429 -1.402 31.920 1.00 95.62 200 VAL A O 1
ATOM 1600 N N . ARG A 1 201 ? -21.729 -0.253 31.022 1.00 96.25 201 ARG A N 1
ATOM 1601 C CA . ARG A 1 201 ? -21.369 0.456 32.258 1.00 96.25 201 ARG A CA 1
ATOM 1602 C C . ARG A 1 201 ? -22.507 1.337 32.768 1.00 96.25 201 ARG A C 1
ATOM 1604 O O . ARG A 1 201 ? -22.756 1.353 33.970 1.00 96.25 201 ARG A O 1
ATOM 1611 N N . GLU A 1 202 ? -23.188 2.068 31.888 1.00 96.75 202 GLU A N 1
ATOM 1612 C CA . GLU A 1 202 ? -24.341 2.898 32.256 1.00 96.75 202 GLU A CA 1
ATOM 1613 C C . GLU A 1 202 ? -25.496 2.048 32.797 1.00 96.75 202 GLU A C 1
ATOM 1615 O O . GLU A 1 202 ? -26.031 2.350 33.867 1.00 96.75 202 GLU A O 1
ATOM 1620 N N . SER A 1 203 ? -25.809 0.939 32.120 1.00 96.38 203 SER A N 1
ATOM 1621 C CA . SER A 1 203 ? -26.815 -0.022 32.575 1.00 96.38 203 SER A CA 1
ATOM 1622 C C . SER A 1 203 ? -26.465 -0.593 33.953 1.00 96.38 203 SER A C 1
ATOM 1624 O O . SER A 1 203 ? -27.285 -0.525 34.868 1.00 96.38 203 SER A O 1
ATOM 1626 N N . LEU A 1 204 ? -25.228 -1.073 34.140 1.00 96.19 204 LEU A N 1
ATOM 1627 C CA . LEU A 1 204 ? -24.745 -1.609 35.417 1.00 96.19 204 LEU A CA 1
ATOM 1628 C C . LEU A 1 204 ? -24.774 -0.568 36.540 1.00 96.19 204 LEU A C 1
ATOM 1630 O O . LEU A 1 204 ? -25.125 -0.872 37.680 1.00 96.19 204 LEU A O 1
ATOM 1634 N N . LEU A 1 205 ? -24.420 0.681 36.236 1.00 94.56 205 LEU A N 1
ATOM 1635 C CA . LEU A 1 205 ? -24.464 1.767 37.206 1.00 94.56 205 LEU A CA 1
ATOM 1636 C C . LEU A 1 205 ? -25.903 2.070 37.636 1.00 94.56 205 LEU A C 1
ATOM 1638 O O . LEU A 1 205 ? -26.155 2.278 38.824 1.00 94.56 205 LEU A O 1
ATOM 1642 N N . ASN A 1 206 ? -26.846 2.077 36.692 1.00 95.12 206 ASN A N 1
ATOM 1643 C CA . ASN A 1 206 ? -28.259 2.275 36.992 1.00 95.12 206 ASN A CA 1
ATOM 1644 C C . ASN A 1 206 ? -28.819 1.120 37.836 1.00 95.12 206 ASN A C 1
ATOM 1646 O O . ASN A 1 206 ? -29.465 1.361 38.855 1.00 95.12 206 ASN A O 1
ATOM 1650 N N . THR A 1 207 ? -28.504 -0.133 37.484 1.00 95.44 207 THR A N 1
ATOM 1651 C CA . THR A 1 207 ? -28.911 -1.299 38.283 1.00 95.44 207 THR A CA 1
ATOM 1652 C C . THR A 1 207 ? -28.306 -1.266 39.681 1.00 95.44 207 THR A C 1
ATOM 1654 O O . THR A 1 207 ? -29.019 -1.496 40.655 1.00 95.44 207 THR A O 1
ATOM 1657 N N . TYR A 1 208 ? -27.025 -0.912 39.810 1.00 93.69 208 TYR A N 1
ATOM 1658 C CA . TYR A 1 208 ? -26.363 -0.796 41.106 1.00 93.69 208 TYR A CA 1
ATOM 1659 C C . TYR A 1 208 ? -27.021 0.275 41.988 1.00 93.69 208 TYR A C 1
ATOM 1661 O O . TYR A 1 208 ? -27.292 0.030 43.162 1.00 93.69 208 TYR A O 1
ATOM 1669 N N . ARG A 1 209 ? -27.337 1.450 41.423 1.00 92.12 209 ARG A N 1
ATOM 1670 C CA . ARG A 1 209 ? -28.065 2.517 42.132 1.00 92.12 209 ARG A CA 1
ATOM 1671 C C . ARG A 1 209 ? -29.434 2.042 42.613 1.00 92.12 209 ARG A C 1
ATOM 1673 O O . ARG A 1 209 ? -29.749 2.236 43.783 1.00 92.12 209 ARG A O 1
ATOM 1680 N N . ASN A 1 210 ? -30.205 1.380 41.751 1.00 91.88 210 ASN A N 1
ATOM 1681 C CA . ASN A 1 210 ? -31.526 0.858 42.108 1.00 91.88 210 ASN A CA 1
ATOM 1682 C C . ASN A 1 210 ? -31.443 -0.158 43.251 1.00 91.88 210 ASN A C 1
ATOM 1684 O O . ASN A 1 210 ? -32.197 -0.068 44.215 1.00 91.88 210 ASN A O 1
ATOM 1688 N N . LEU A 1 211 ? -30.493 -1.092 43.186 1.00 90.88 211 LEU A N 1
ATOM 1689 C CA . LEU A 1 211 ? -30.277 -2.065 44.253 1.00 90.88 211 LEU A CA 1
ATOM 1690 C C . LEU A 1 211 ? -29.811 -1.404 45.561 1.00 90.88 211 LEU A C 1
ATOM 1692 O O . LEU A 1 211 ? -30.200 -1.858 46.633 1.00 90.88 211 LEU A O 1
ATOM 1696 N N . CYS A 1 212 ? -29.011 -0.333 45.504 1.00 88.88 212 CYS A N 1
ATOM 1697 C CA . CYS A 1 212 ? -28.613 0.411 46.703 1.00 88.88 212 CYS A CA 1
ATOM 1698 C C . CYS A 1 212 ? -29.823 1.057 47.373 1.00 88.88 212 CYS A C 1
ATOM 1700 O O . CYS A 1 212 ? -29.994 0.895 48.578 1.00 88.88 212 CYS A O 1
ATOM 1702 N N . VAL A 1 213 ? -30.681 1.713 46.585 1.00 88.88 213 VAL A N 1
ATOM 1703 C CA . VAL A 1 213 ? -31.936 2.297 47.073 1.00 88.88 213 VAL A CA 1
ATOM 1704 C C . VAL A 1 213 ? -32.826 1.214 47.681 1.00 88.88 213 VAL A C 1
ATOM 1706 O O . VAL A 1 213 ? -33.370 1.409 48.762 1.00 88.88 213 VAL A O 1
ATOM 1709 N N . LEU A 1 214 ? -32.956 0.048 47.039 1.00 86.75 214 LEU A N 1
ATOM 1710 C CA . LEU A 1 214 ? -33.718 -1.070 47.601 1.00 86.75 214 LEU A CA 1
ATOM 1711 C C . LEU A 1 214 ? -33.128 -1.529 48.939 1.00 86.75 214 LEU A C 1
ATOM 1713 O O . LEU A 1 214 ? -33.849 -1.591 49.928 1.00 86.75 214 LEU A O 1
ATOM 1717 N N . ARG A 1 215 ? -31.818 -1.781 49.006 1.00 86.44 215 ARG A N 1
ATOM 1718 C CA . ARG A 1 215 ? -31.152 -2.156 50.261 1.00 86.44 215 ARG A CA 1
ATOM 1719 C C . ARG A 1 215 ? -31.420 -1.134 51.364 1.00 86.44 215 ARG A C 1
ATOM 1721 O O . ARG A 1 215 ? -31.811 -1.525 52.451 1.00 86.44 215 ARG A O 1
ATOM 1728 N N . GLU A 1 216 ? -31.257 0.156 51.090 1.00 83.62 216 GLU A N 1
ATOM 1729 C CA . GLU A 1 216 ? -31.469 1.217 52.086 1.00 83.62 216 GLU A CA 1
ATOM 1730 C C . GLU A 1 216 ? -32.919 1.305 52.582 1.00 83.62 216 GLU A C 1
ATOM 1732 O O . GLU A 1 216 ? -33.141 1.598 53.753 1.00 83.62 216 GLU A O 1
ATOM 1737 N N . ASN A 1 217 ? -33.906 1.011 51.731 1.00 81.56 217 ASN A N 1
ATOM 1738 C CA . ASN A 1 217 ? -35.317 1.026 52.128 1.00 81.56 217 ASN A CA 1
ATOM 1739 C C . ASN A 1 217 ? -35.742 -0.204 52.948 1.00 81.56 217 ASN A C 1
ATOM 1741 O O . ASN A 1 217 ? -36.687 -0.106 53.730 1.00 81.56 217 ASN A O 1
ATOM 1745 N N . PHE A 1 218 ? -35.077 -1.350 52.770 1.00 78.00 218 PHE A N 1
ATOM 1746 C CA . PHE A 1 218 ? -35.484 -2.620 53.385 1.00 78.00 218 PHE A CA 1
ATOM 1747 C C . PHE A 1 218 ? -34.570 -3.103 54.526 1.00 78.00 218 PHE A C 1
ATOM 1749 O O . PHE A 1 218 ? -35.019 -3.892 55.355 1.00 78.00 218 PHE A O 1
ATOM 1756 N N . ASP A 1 219 ? -33.325 -2.626 54.626 1.00 70.38 219 ASP A N 1
ATOM 1757 C CA . ASP A 1 219 ? -32.441 -2.897 55.769 1.00 70.38 219 ASP A CA 1
ATOM 1758 C C . ASP A 1 219 ? -32.571 -1.797 56.836 1.00 70.38 219 ASP A C 1
ATOM 1760 O O . ASP A 1 219 ? -31.816 -0.825 56.872 1.00 70.38 219 ASP A O 1
ATOM 1764 N N . HIS A 1 220 ? -33.493 -1.974 57.785 1.00 64.12 220 HIS A N 1
ATOM 1765 C CA . HIS A 1 220 ? -33.652 -1.062 58.934 1.00 64.12 220 HIS A CA 1
ATOM 1766 C C . HIS A 1 220 ? -32.473 -1.092 59.930 1.00 64.12 220 HIS A C 1
ATOM 1768 O O . HIS A 1 220 ? -32.447 -0.325 60.892 1.00 64.12 220 HIS A O 1
ATOM 1774 N N . THR A 1 221 ? -31.493 -1.975 59.720 1.00 61.69 221 THR A N 1
ATOM 1775 C CA . THR A 1 221 ? -30.309 -2.149 60.576 1.00 61.69 221 THR A CA 1
ATOM 1776 C C . THR A 1 221 ? -29.152 -1.203 60.224 1.00 61.69 221 THR A C 1
ATOM 1778 O O . THR A 1 221 ? -28.185 -1.117 60.984 1.00 61.69 221 THR A O 1
ATOM 1781 N N . CYS A 1 222 ? -29.224 -0.467 59.104 1.00 53.38 222 CYS A N 1
ATOM 1782 C CA . CYS A 1 222 ? -28.119 0.359 58.608 1.00 53.38 222 CYS A CA 1
ATOM 1783 C C . CYS A 1 222 ? -28.448 1.867 58.611 1.00 53.38 222 CYS A C 1
ATOM 1785 O O . CYS A 1 222 ? -29.196 2.363 57.774 1.00 53.38 222 CYS A O 1
ATOM 1787 N N . SER A 1 223 ? -27.835 2.630 59.527 1.00 50.78 223 SER A N 1
ATOM 1788 C CA . SER A 1 223 ? -27.945 4.099 59.586 1.00 50.78 223 SER A CA 1
ATOM 1789 C C . SER A 1 223 ? -27.316 4.799 58.368 1.00 50.78 223 SER A C 1
ATOM 1791 O O . SER A 1 223 ? -26.096 4.911 58.270 1.00 50.78 223 SER A O 1
ATOM 1793 N N . SER A 1 224 ? -28.188 5.289 57.481 1.00 54.88 224 SER A N 1
ATOM 1794 C CA . SER A 1 224 ? -28.210 6.486 56.605 1.00 54.88 224 SER A CA 1
ATOM 1795 C C . SER A 1 224 ? -26.949 7.153 56.007 1.00 54.88 224 SER A C 1
ATOM 1797 O O . SER A 1 224 ? -27.127 8.092 55.241 1.00 54.88 224 SER A O 1
ATOM 1799 N N . ASN A 1 225 ? -25.698 6.772 56.275 1.00 53.31 225 ASN A N 1
ATOM 1800 C CA . ASN A 1 225 ? -24.544 7.501 55.715 1.00 53.31 225 ASN A CA 1
ATOM 1801 C C . ASN A 1 225 ? -23.343 6.599 55.433 1.00 53.31 225 ASN A C 1
ATOM 1803 O O . ASN A 1 225 ? -22.316 6.670 56.111 1.00 53.31 225 ASN A O 1
ATOM 1807 N N . ARG A 1 226 ? -23.430 5.759 54.398 1.00 59.75 226 ARG A N 1
ATOM 1808 C CA . ARG A 1 226 ? -22.242 5.071 53.879 1.00 59.75 226 ARG A CA 1
ATOM 1809 C C . ARG A 1 226 ? -22.085 5.303 52.387 1.00 59.75 226 ARG A C 1
ATOM 1811 O O . ARG A 1 226 ? -23.006 5.105 51.605 1.00 59.75 226 ARG A O 1
ATOM 1818 N N . LYS A 1 227 ? -20.873 5.725 52.016 1.00 63.47 227 LYS A N 1
ATOM 1819 C CA . LYS A 1 227 ? -20.380 5.728 50.637 1.00 63.47 227 LYS A CA 1
ATOM 1820 C C . LYS A 1 227 ? -20.698 4.385 49.957 1.00 63.47 227 LYS A C 1
ATOM 1822 O O . LYS A 1 227 ? -20.688 3.355 50.635 1.00 63.47 227 LYS A O 1
ATOM 1827 N N . PRO A 1 228 ? -20.920 4.377 48.631 1.00 65.12 228 PRO A N 1
ATOM 1828 C CA . PRO A 1 228 ? -21.037 3.133 47.883 1.00 65.12 228 PRO A CA 1
ATOM 1829 C C . PRO A 1 228 ? -19.788 2.268 48.102 1.00 65.12 228 PRO A C 1
ATOM 1831 O O . PRO A 1 228 ? -18.667 2.764 48.020 1.00 65.12 228 PRO A O 1
ATOM 1834 N N . ASP A 1 229 ? -20.001 0.981 48.374 1.00 73.75 229 ASP A N 1
ATOM 1835 C CA . ASP A 1 229 ? -18.973 -0.031 48.667 1.00 73.75 229 ASP A CA 1
ATOM 1836 C C . ASP A 1 229 ? -18.213 -0.491 47.399 1.00 73.75 229 ASP A C 1
ATOM 1838 O O . ASP A 1 229 ? -18.006 -1.680 47.158 1.00 73.75 229 ASP A O 1
ATOM 1842 N N . LEU A 1 230 ? -17.853 0.453 46.523 1.00 80.69 230 LEU A N 1
ATOM 1843 C CA . LEU A 1 230 ? -17.083 0.183 45.308 1.00 80.69 230 LEU A CA 1
ATOM 1844 C C . LEU A 1 230 ? -15.738 0.890 45.328 1.00 80.69 230 LEU A C 1
ATOM 1846 O O . LEU A 1 230 ? -15.636 2.056 45.703 1.00 80.69 230 LEU A O 1
ATOM 1850 N N . ALA A 1 231 ? -14.730 0.181 44.819 1.00 82.19 231 ALA A N 1
ATOM 1851 C CA . ALA A 1 231 ? -13.399 0.718 44.579 1.00 82.19 231 ALA A CA 1
ATOM 1852 C C . ALA A 1 231 ? -13.380 1.706 43.398 1.00 82.19 231 ALA A C 1
ATOM 1854 O O . ALA A 1 231 ? -12.694 2.725 43.463 1.00 82.19 231 ALA A O 1
ATOM 1855 N N . SER A 1 232 ? -14.154 1.449 42.335 1.00 89.12 232 SER A N 1
ATOM 1856 C CA . SER A 1 232 ? -14.292 2.366 41.200 1.00 89.12 232 SER A CA 1
ATOM 1857 C C . SER A 1 232 ? -15.620 2.192 40.442 1.00 89.12 232 SER A C 1
ATOM 1859 O O . SER A 1 232 ? -16.396 1.278 40.709 1.00 89.12 232 SER A O 1
ATOM 1861 N N . SER A 1 233 ? -15.885 3.084 39.477 1.00 89.00 233 SER A N 1
ATOM 1862 C CA . SER A 1 233 ? -17.032 3.006 38.552 1.00 89.00 233 SER A CA 1
ATOM 1863 C C . SER A 1 233 ? -16.673 2.311 37.226 1.00 89.00 233 SER A C 1
ATOM 1865 O O . SER A 1 233 ? -17.355 2.505 36.217 1.00 89.00 233 SER A O 1
ATOM 1867 N N . ASN A 1 234 ? -15.581 1.539 37.193 1.00 92.94 234 ASN A N 1
ATOM 1868 C CA . ASN A 1 234 ? -15.248 0.727 36.027 1.00 92.94 234 ASN A CA 1
ATOM 1869 C C . ASN A 1 234 ? -16.271 -0.418 35.852 1.00 92.94 234 ASN A C 1
ATOM 1871 O O . ASN A 1 234 ? -17.044 -0.732 36.759 1.00 92.94 234 ASN A O 1
ATOM 1875 N N . ILE A 1 235 ? -16.300 -1.020 34.662 1.00 94.75 235 ILE A N 1
ATOM 1876 C CA . ILE A 1 235 ? -17.328 -2.004 34.299 1.00 94.75 235 ILE A CA 1
ATOM 1877 C C . ILE A 1 235 ? -17.250 -3.286 35.146 1.00 94.75 235 ILE A C 1
ATOM 1879 O O . ILE A 1 235 ? -18.284 -3.850 35.495 1.00 94.75 235 ILE A O 1
ATOM 1883 N N . LEU A 1 236 ? -16.037 -3.706 35.524 1.00 94.56 236 LEU A N 1
ATOM 1884 C CA . LEU A 1 236 ? -15.785 -4.935 36.280 1.00 94.56 236 LEU A CA 1
ATOM 1885 C C . LEU A 1 236 ? -16.178 -4.767 37.751 1.00 94.56 236 LEU A C 1
ATOM 1887 O O . LEU A 1 236 ? -16.889 -5.605 38.302 1.00 94.56 236 LEU A O 1
ATOM 1891 N N . ASP A 1 237 ? -15.791 -3.649 38.361 1.00 93.50 237 ASP A N 1
ATOM 1892 C CA . ASP A 1 237 ? -16.131 -3.305 39.739 1.00 93.50 237 ASP A CA 1
ATOM 1893 C C . ASP A 1 237 ? -17.642 -3.106 39.891 1.00 93.50 237 ASP A C 1
ATOM 1895 O O . ASP A 1 237 ? -18.225 -3.562 40.875 1.00 93.50 237 ASP A O 1
ATOM 1899 N N . LEU A 1 238 ? -18.298 -2.479 38.903 1.00 93.56 238 LEU A N 1
ATOM 1900 C CA . LEU A 1 238 ? -19.756 -2.348 38.874 1.00 93.56 238 LEU A CA 1
ATOM 1901 C C . LEU A 1 238 ? -20.452 -3.701 38.725 1.00 93.56 238 LEU A C 1
ATOM 1903 O O . LEU A 1 238 ? -21.415 -3.953 39.449 1.00 93.56 238 LEU A O 1
ATOM 1907 N N . ALA A 1 239 ? -19.978 -4.587 37.848 1.00 94.94 239 ALA A N 1
ATOM 1908 C CA . ALA A 1 239 ? -20.549 -5.925 37.689 1.00 94.94 239 ALA A CA 1
ATOM 1909 C C . ALA A 1 239 ? -20.408 -6.763 38.973 1.00 94.94 239 ALA A C 1
ATOM 1911 O O . ALA A 1 239 ? -21.386 -7.346 39.453 1.00 94.94 239 ALA A O 1
ATOM 1912 N N . ALA A 1 240 ? -19.218 -6.763 39.581 1.00 93.81 240 ALA A N 1
ATOM 1913 C CA . ALA A 1 240 ? -18.951 -7.464 40.834 1.00 93.81 240 ALA A CA 1
ATOM 1914 C C . ALA A 1 240 ? -19.747 -6.868 42.007 1.00 93.81 240 ALA A C 1
ATOM 1916 O O . ALA A 1 240 ? -20.336 -7.604 42.801 1.00 93.81 240 ALA A O 1
ATOM 1917 N N . GLY A 1 241 ? -19.809 -5.536 42.103 1.00 91.56 241 GLY A N 1
ATOM 1918 C CA . GLY A 1 241 ? -20.583 -4.818 43.115 1.00 91.56 241 GLY A CA 1
ATOM 1919 C C . GLY A 1 241 ? -22.082 -5.081 42.994 1.00 91.56 241 GLY A C 1
ATOM 1920 O O . GLY A 1 241 ? -22.728 -5.372 43.996 1.00 91.56 241 GLY A O 1
ATOM 1921 N N . THR A 1 242 ? -22.626 -5.056 41.774 1.00 93.12 242 THR A N 1
ATOM 1922 C CA . THR A 1 242 ? -24.040 -5.366 41.494 1.00 93.12 242 THR A CA 1
ATOM 1923 C C . THR A 1 242 ? -24.362 -6.810 41.861 1.00 93.12 242 THR A C 1
ATOM 1925 O O . THR A 1 242 ? -25.339 -7.055 42.567 1.00 93.12 242 THR A O 1
ATOM 1928 N N . SER A 1 243 ? -23.502 -7.756 41.476 1.00 92.50 243 SER A N 1
ATOM 1929 C CA . SER A 1 243 ? -23.664 -9.172 41.823 1.00 92.50 243 SER A CA 1
ATOM 1930 C C . SER A 1 243 ? -23.648 -9.379 43.340 1.00 92.50 243 SER A C 1
ATOM 1932 O O . SER A 1 243 ? -24.572 -9.977 43.888 1.00 92.50 243 SER A O 1
ATOM 1934 N N . ARG A 1 244 ? -22.667 -8.802 44.048 1.00 91.12 244 ARG A N 1
ATOM 1935 C CA . ARG A 1 244 ? -22.557 -8.887 45.515 1.00 91.12 244 ARG A CA 1
ATOM 1936 C C . ARG A 1 244 ? -23.764 -8.274 46.222 1.00 91.12 244 ARG A C 1
ATOM 1938 O O . ARG A 1 244 ? -24.326 -8.883 47.127 1.00 91.12 244 ARG A O 1
ATOM 1945 N N . LEU A 1 245 ? -24.181 -7.085 45.798 1.00 88.81 245 LEU A N 1
ATOM 1946 C CA . LEU A 1 245 ? -25.327 -6.382 46.366 1.00 88.81 245 LEU A CA 1
ATOM 1947 C C . LEU A 1 245 ? -26.629 -7.166 46.149 1.00 88.81 245 LEU A C 1
ATOM 1949 O O . LEU A 1 245 ? -27.424 -7.297 47.078 1.00 88.81 245 LEU A O 1
ATOM 1953 N N . SER A 1 246 ? -26.814 -7.732 44.953 1.00 91.00 246 SER A N 1
ATOM 1954 C CA . SER A 1 246 ? -27.968 -8.579 44.639 1.00 91.00 246 SER A CA 1
ATOM 1955 C C . SER A 1 246 ? -27.990 -9.865 45.473 1.00 91.00 246 SER A C 1
ATOM 1957 O O . SER A 1 246 ? -29.043 -10.234 45.989 1.00 91.00 246 SER A O 1
ATOM 1959 N N . ALA A 1 247 ? -26.835 -10.507 45.685 1.00 88.25 247 ALA A N 1
ATOM 1960 C CA . ALA A 1 247 ? -26.715 -11.705 46.510 1.00 88.25 247 ALA A CA 1
ATOM 1961 C C . ALA A 1 247 ? -27.022 -11.414 47.986 1.00 88.25 247 ALA A C 1
ATOM 1963 O O . ALA A 1 247 ? -27.757 -12.170 48.617 1.00 88.25 247 ALA A O 1
ATOM 1964 N N . ASN A 1 248 ? -26.526 -10.291 48.515 1.00 85.81 248 ASN A N 1
ATOM 1965 C CA . ASN A 1 248 ? -26.825 -9.864 49.881 1.00 85.81 248 ASN A CA 1
ATOM 1966 C C . ASN A 1 248 ? -28.330 -9.641 50.069 1.00 85.81 248 ASN A C 1
ATOM 1968 O O . ASN A 1 248 ? -28.919 -10.215 50.978 1.00 85.81 248 ASN A O 1
ATOM 1972 N N . LEU A 1 249 ? -28.967 -8.886 49.166 1.00 86.62 249 LEU A N 1
ATOM 1973 C CA . LEU A 1 249 ? -30.416 -8.664 49.193 1.00 86.62 249 LEU A CA 1
ATOM 1974 C C . LEU A 1 249 ? -31.203 -9.976 49.086 1.00 86.62 249 LEU A C 1
ATOM 1976 O O . LEU A 1 249 ? -32.174 -10.170 49.812 1.00 86.62 249 LEU A O 1
ATOM 1980 N N . ARG A 1 250 ? -30.773 -10.900 48.218 1.00 85.25 250 ARG A N 1
ATOM 1981 C CA . ARG A 1 250 ? -31.383 -12.230 48.072 1.00 85.25 250 ARG A CA 1
ATOM 1982 C C . ARG A 1 250 ? -31.370 -12.996 49.398 1.00 85.25 250 ARG A C 1
ATOM 1984 O O . ARG A 1 250 ? -32.399 -13.553 49.766 1.00 85.25 250 ARG A O 1
ATOM 1991 N N . VAL A 1 251 ? -30.245 -13.001 50.118 1.00 84.12 251 VAL A N 1
ATOM 1992 C CA . VAL A 1 251 ? -30.132 -13.650 51.437 1.00 84.12 251 VAL A CA 1
ATOM 1993 C C . VAL A 1 251 ? -31.002 -12.943 52.480 1.00 84.12 251 VAL A C 1
ATOM 1995 O O . VAL A 1 251 ? -31.720 -13.619 53.214 1.00 84.12 251 VAL A O 1
ATOM 1998 N N . THR A 1 252 ? -30.996 -11.606 52.518 1.00 82.44 252 THR A N 1
ATOM 1999 C CA . THR A 1 252 ? -31.813 -10.823 53.461 1.00 82.44 252 THR A CA 1
ATOM 2000 C C . THR A 1 252 ? -33.312 -11.060 53.260 1.00 82.44 252 THR A C 1
ATOM 2002 O O . THR A 1 252 ? -34.039 -11.210 54.238 1.00 82.44 252 THR A O 1
ATOM 2005 N N . PHE A 1 253 ? -33.788 -11.138 52.012 1.00 81.88 253 PHE A N 1
ATOM 2006 C CA . PHE A 1 253 ? -35.216 -11.304 51.718 1.00 81.88 253 PHE A CA 1
ATOM 2007 C C . PHE A 1 253 ? -35.723 -12.746 51.813 1.00 81.88 253 PHE A C 1
ATOM 2009 O O . PHE A 1 253 ? -36.862 -12.954 52.224 1.00 81.88 253 PHE A O 1
ATOM 2016 N N . LEU A 1 254 ? -34.925 -13.742 51.416 1.00 80.19 254 LEU A N 1
ATOM 2017 C CA . LEU A 1 254 ? -35.356 -15.149 51.401 1.00 80.19 254 LEU A CA 1
ATOM 2018 C C . LEU A 1 254 ? -34.983 -15.909 52.687 1.00 80.19 254 LEU A C 1
ATOM 2020 O O . LEU A 1 254 ? -35.520 -16.989 52.927 1.00 80.19 254 LEU A O 1
ATOM 2024 N N . GLY A 1 255 ? -34.102 -15.348 53.524 1.00 67.88 255 GLY A N 1
ATOM 2025 C CA . GLY A 1 255 ? -33.597 -15.990 54.736 1.00 67.88 255 GLY A CA 1
ATOM 2026 C C . GLY A 1 255 ? -32.713 -17.213 54.454 1.00 67.88 255 GLY A C 1
ATOM 2027 O O . GLY A 1 255 ? -32.645 -17.732 53.342 1.00 67.88 255 GLY A O 1
ATOM 2028 N N . SER A 1 256 ? -32.022 -17.715 55.483 1.00 63.75 256 SER A N 1
ATOM 2029 C CA . SER A 1 256 ? -31.138 -18.893 55.370 1.00 63.75 256 SER A CA 1
ATOM 2030 C C . SER A 1 256 ? -31.881 -20.236 55.235 1.00 63.75 256 SER A C 1
ATOM 2032 O O . SER A 1 256 ? -31.243 -21.288 55.215 1.00 63.75 256 SER A O 1
ATOM 2034 N N . SER A 1 257 ? -33.218 -20.243 55.187 1.00 53.53 257 SER A N 1
ATOM 2035 C CA . SER A 1 257 ? -34.036 -21.462 55.170 1.00 53.53 257 SER A CA 1
ATOM 2036 C C . SER A 1 257 ? -34.482 -21.860 53.756 1.00 53.53 257 SER A C 1
ATOM 2038 O O . SER A 1 257 ? -35.275 -21.168 53.124 1.00 53.53 257 SER A O 1
ATOM 2040 N N . ASN A 1 258 ? -34.000 -23.027 53.317 1.00 56.97 258 ASN A N 1
ATOM 2041 C CA . ASN A 1 258 ? -34.205 -23.732 52.038 1.00 56.97 258 ASN A CA 1
ATOM 2042 C C . ASN A 1 258 ? -35.673 -24.038 51.627 1.00 56.97 258 ASN A C 1
ATOM 2044 O O . ASN A 1 258 ? -36.026 -25.192 51.387 1.00 56.97 258 ASN A O 1
ATOM 2048 N N . GLY A 1 259 ? -36.546 -23.043 51.484 1.00 55.19 259 GLY A N 1
ATOM 2049 C CA . GLY A 1 259 ? -37.922 -23.249 51.015 1.00 55.19 259 GLY A CA 1
ATOM 2050 C C . GLY A 1 259 ? -38.159 -22.738 49.595 1.00 55.19 259 GLY A C 1
ATOM 2051 O O . GLY A 1 259 ? -38.515 -21.582 49.434 1.00 55.19 259 GLY A O 1
ATOM 2052 N N . GLN A 1 260 ? -38.018 -23.605 48.586 1.00 54.38 260 GLN A N 1
ATOM 2053 C CA . GLN A 1 260 ? -38.287 -23.352 47.154 1.00 54.38 260 GLN A CA 1
ATOM 2054 C C . GLN A 1 260 ? -37.399 -22.303 46.457 1.00 54.38 260 GLN A C 1
ATOM 2056 O O . GLN A 1 260 ? -37.809 -21.181 46.163 1.00 54.38 260 GLN A O 1
ATOM 2061 N N . VAL A 1 261 ? -36.207 -22.730 46.034 1.00 57.06 261 VAL A N 1
ATOM 2062 C CA . VAL A 1 261 ? -35.511 -22.067 44.924 1.00 57.06 261 VAL A CA 1
ATOM 2063 C C . VAL A 1 261 ? -36.299 -22.388 43.650 1.00 57.06 261 VAL A C 1
ATOM 2065 O O . VAL A 1 261 ? -36.311 -23.532 43.197 1.00 57.06 261 VAL A O 1
ATOM 2068 N N . ARG A 1 262 ? -37.009 -21.402 43.087 1.00 59.66 262 ARG A N 1
ATOM 2069 C CA . ARG A 1 262 ? -37.444 -21.474 41.682 1.00 59.66 262 ARG A CA 1
ATOM 2070 C C . ARG A 1 262 ? -36.204 -21.786 40.844 1.00 59.66 262 ARG A C 1
ATOM 2072 O O . ARG A 1 262 ? -35.182 -21.146 41.068 1.00 59.66 262 ARG A O 1
ATOM 2079 N N . SER A 1 263 ? -36.294 -22.769 39.945 1.00 65.69 263 SER A N 1
ATOM 2080 C CA . SER A 1 263 ? -35.187 -23.161 39.062 1.00 65.69 263 SER A CA 1
ATOM 2081 C C . SER A 1 263 ? -34.520 -21.914 38.489 1.00 65.69 263 SER A C 1
ATOM 2083 O O . SER A 1 263 ? -35.218 -21.065 37.929 1.00 65.69 263 SER A O 1
ATOM 2085 N N . GLU A 1 264 ? -33.203 -21.793 38.669 1.00 71.56 264 GLU A N 1
ATOM 2086 C CA . GLU A 1 264 ? -32.426 -20.744 38.008 1.00 71.56 264 GLU A CA 1
ATOM 2087 C C . GLU A 1 264 ? -32.722 -20.809 36.498 1.00 71.56 264 GLU A C 1
ATOM 2089 O O . GLU A 1 264 ? -32.905 -21.911 35.958 1.00 71.56 264 GLU A O 1
ATOM 2094 N N . PRO A 1 265 ? -32.847 -19.657 35.824 1.00 77.62 265 PRO A N 1
ATOM 2095 C CA . PRO A 1 265 ? -33.061 -19.632 34.387 1.00 77.62 265 PRO A CA 1
ATOM 2096 C C . PRO A 1 265 ? -31.888 -20.316 33.673 1.00 77.62 265 PRO A C 1
ATOM 2098 O O . PRO A 1 265 ? -30.725 -20.005 33.924 1.00 77.62 265 PRO A O 1
ATOM 2101 N N . ASP A 1 266 ? -32.208 -21.266 32.794 1.00 82.00 266 ASP A N 1
ATOM 2102 C CA . ASP A 1 266 ? -31.230 -21.930 31.936 1.00 82.00 266 ASP A CA 1
ATOM 2103 C C . ASP A 1 266 ? -30.884 -21.010 30.758 1.00 82.00 266 ASP A C 1
ATOM 2105 O O . ASP A 1 266 ? -31.762 -20.582 30.007 1.00 82.00 266 ASP A O 1
ATOM 2109 N N . PHE A 1 267 ? -29.601 -20.685 30.623 1.00 81.50 267 PHE A N 1
ATOM 2110 C CA . PHE A 1 267 ? -29.076 -19.826 29.562 1.00 81.50 267 PHE A CA 1
ATOM 2111 C C . PHE A 1 267 ? -28.390 -20.625 28.441 1.00 81.50 267 PHE A C 1
ATOM 2113 O O . PHE A 1 267 ? -27.767 -20.033 27.557 1.00 81.50 267 PHE A O 1
ATOM 2120 N N . THR A 1 268 ? -28.463 -21.962 28.460 1.00 84.00 268 THR A N 1
ATOM 2121 C CA . THR A 1 268 ? -27.851 -22.798 27.420 1.00 84.00 268 THR A CA 1
ATOM 2122 C C . THR A 1 268 ? -28.420 -22.476 26.031 1.00 84.00 268 THR A C 1
ATOM 2124 O O . THR A 1 268 ? -29.626 -22.380 25.822 1.00 84.00 268 THR A O 1
ATOM 2127 N N . GLY A 1 269 ? -27.525 -22.273 25.058 1.00 81.62 269 GLY A N 1
ATOM 2128 C CA . GLY A 1 269 ? -27.880 -21.950 23.669 1.00 81.62 269 GLY A CA 1
ATOM 2129 C C . GLY A 1 269 ? -28.007 -20.457 23.343 1.00 81.62 269 GLY A C 1
ATOM 2130 O O . GLY A 1 269 ? -28.240 -20.125 22.181 1.00 81.62 269 GLY A O 1
ATOM 2131 N N . LEU A 1 270 ? -27.826 -19.558 24.318 1.00 84.94 270 LEU A N 1
ATOM 2132 C CA . LEU A 1 270 ? -27.742 -18.122 24.053 1.00 84.94 270 LEU A CA 1
ATOM 2133 C C . LEU A 1 270 ? -26.347 -17.721 23.572 1.00 84.94 270 LEU A C 1
ATOM 2135 O O . LEU A 1 270 ? -25.328 -18.274 23.987 1.00 84.94 270 LEU A O 1
ATOM 2139 N N . ASP A 1 271 ? -26.321 -16.737 22.683 1.00 85.06 271 ASP A N 1
ATOM 2140 C CA . ASP A 1 271 ? -25.088 -16.146 22.186 1.00 85.06 271 ASP A CA 1
ATOM 2141 C C . ASP A 1 271 ? -24.428 -15.294 23.272 1.00 85.06 271 ASP A C 1
ATOM 2143 O O . ASP A 1 271 ? -25.075 -14.446 23.889 1.00 85.06 271 ASP A O 1
ATOM 2147 N N . MET A 1 272 ? -23.140 -15.535 23.500 1.00 85.00 272 MET A N 1
ATOM 2148 C CA . MET A 1 272 ? -22.365 -14.909 24.574 1.00 85.00 272 MET A CA 1
ATOM 2149 C C . MET A 1 272 ? -21.521 -13.727 24.094 1.00 85.00 272 MET A C 1
ATOM 2151 O O . MET A 1 272 ? -20.860 -13.099 24.915 1.00 85.00 272 MET A O 1
ATOM 2155 N N . SER A 1 273 ? -21.528 -13.442 22.789 1.00 87.19 273 SER A N 1
ATOM 2156 C CA . SER A 1 273 ? -20.675 -12.426 22.169 1.00 87.19 273 SER A CA 1
ATOM 2157 C C . SER A 1 273 ? -21.494 -11.327 21.503 1.00 87.19 273 SER A C 1
ATOM 2159 O O . SER A 1 273 ? -22.514 -11.588 20.856 1.00 87.19 273 SER A O 1
ATOM 2161 N N . THR A 1 274 ? -21.048 -10.082 21.638 1.00 91.31 274 THR A N 1
ATOM 2162 C CA . THR A 1 274 ? -21.683 -8.955 20.954 1.00 91.31 274 THR A CA 1
ATOM 2163 C C . THR A 1 274 ? -21.321 -8.929 19.468 1.00 91.31 274 THR A C 1
ATOM 2165 O O . THR A 1 274 ? -20.351 -9.537 19.006 1.00 91.31 274 THR A O 1
ATOM 2168 N N . CYS A 1 275 ? -22.090 -8.178 18.676 1.00 88.75 275 CYS A N 1
ATOM 2169 C CA . CYS A 1 275 ? -21.769 -7.971 17.265 1.00 88.75 275 CYS A CA 1
ATOM 2170 C C . CYS A 1 275 ? -20.393 -7.308 17.075 1.00 88.75 275 CYS A C 1
ATOM 2172 O O . CYS A 1 275 ? -19.697 -7.634 16.110 1.00 88.75 275 CYS A O 1
ATOM 2174 N N . ALA A 1 276 ? -19.991 -6.392 17.969 1.00 91.56 276 ALA A N 1
ATOM 2175 C CA . ALA A 1 276 ? -18.682 -5.748 17.892 1.00 91.56 276 ALA A CA 1
ATOM 2176 C C . ALA A 1 276 ? -17.539 -6.702 18.268 1.00 91.56 276 ALA A C 1
ATOM 2178 O O . ALA A 1 276 ? -16.501 -6.676 17.607 1.00 91.56 276 ALA A O 1
ATOM 2179 N N . GLU A 1 277 ? -17.737 -7.571 19.262 1.00 92.00 277 GLU A N 1
ATOM 2180 C CA . GLU A 1 277 ? -16.766 -8.603 19.645 1.00 92.00 277 GLU A CA 1
ATOM 2181 C C . GLU A 1 277 ? -16.527 -9.589 18.501 1.00 92.00 277 GLU A C 1
ATOM 2183 O O . GLU A 1 277 ? -15.385 -9.772 18.082 1.00 92.00 277 GLU A O 1
ATOM 2188 N N . LYS A 1 278 ? -17.595 -10.119 17.892 1.00 91.88 278 LYS A N 1
ATOM 2189 C CA . LYS A 1 278 ? -17.483 -10.997 16.714 1.00 91.88 278 LYS A CA 1
ATOM 2190 C C . LYS A 1 278 ? -16.749 -10.325 15.561 1.00 91.88 278 LYS A C 1
ATOM 2192 O O . LYS A 1 278 ? -15.883 -10.925 14.926 1.00 91.88 278 LYS A O 1
ATOM 2197 N N . ALA A 1 279 ? -17.080 -9.065 15.276 1.00 89.94 279 ALA A N 1
ATOM 2198 C CA . ALA A 1 279 ? -16.401 -8.307 14.233 1.00 89.94 279 ALA A CA 1
ATOM 2199 C C . ALA A 1 279 ? -14.903 -8.146 14.547 1.00 89.94 279 ALA A C 1
ATOM 2201 O O . ALA A 1 279 ? -14.069 -8.366 13.670 1.00 89.94 279 ALA A O 1
ATOM 2202 N N . ALA A 1 280 ? -14.539 -7.833 15.791 1.00 90.25 280 ALA A N 1
ATOM 2203 C CA . ALA A 1 280 ? -13.143 -7.724 16.199 1.00 90.25 280 ALA A CA 1
ATOM 2204 C C . ALA A 1 280 ? -12.397 -9.066 16.117 1.00 90.25 280 ALA A C 1
ATOM 2206 O O . ALA A 1 280 ? -11.280 -9.105 15.603 1.00 90.25 280 ALA A O 1
ATOM 2207 N N . GLU A 1 281 ? -13.017 -10.170 16.535 1.00 89.69 281 GLU A N 1
ATOM 2208 C CA . GLU A 1 281 ? -12.441 -11.514 16.422 1.00 89.69 281 GLU A CA 1
ATOM 2209 C C . GLU A 1 281 ? -12.150 -11.884 14.966 1.00 89.69 281 GLU A C 1
ATOM 2211 O O . GLU A 1 281 ? -11.043 -12.325 14.654 1.00 89.69 281 GLU A O 1
ATOM 2216 N N . THR A 1 282 ? -13.090 -11.616 14.053 1.00 90.44 282 THR A N 1
ATOM 2217 C CA . THR A 1 282 ? -12.877 -11.868 12.617 1.00 90.44 282 THR A CA 1
ATOM 2218 C C . THR A 1 282 ? -11.756 -11.008 12.023 1.00 90.44 282 THR A C 1
ATOM 2220 O O . THR A 1 282 ? -11.004 -11.466 11.161 1.00 90.44 282 THR A O 1
ATOM 2223 N N . LEU A 1 283 ? -11.589 -9.765 12.488 1.00 88.75 283 LEU A N 1
ATOM 2224 C CA . LEU A 1 283 ? -10.498 -8.886 12.050 1.00 88.75 283 LEU A CA 1
ATOM 2225 C C . LEU A 1 283 ? -9.132 -9.362 12.563 1.00 88.75 283 LEU A C 1
ATOM 2227 O O . LEU A 1 283 ? -8.130 -9.236 11.852 1.00 88.75 283 LEU A O 1
ATOM 2231 N N . LEU A 1 284 ? -9.088 -9.924 13.773 1.00 86.25 284 LEU A N 1
ATOM 2232 C CA . LEU A 1 284 ? -7.878 -10.491 14.368 1.00 86.25 284 LEU A CA 1
ATOM 2233 C C . LEU A 1 284 ? -7.492 -11.830 13.730 1.00 86.25 284 LEU A C 1
ATOM 2235 O O . LEU A 1 284 ? -6.304 -12.083 13.529 1.00 86.25 284 LEU A O 1
ATOM 2239 N N . SER A 1 285 ? -8.470 -12.665 13.365 1.00 86.38 285 SER A N 1
ATOM 2240 C CA . SER A 1 285 ? -8.225 -13.977 12.757 1.00 86.38 285 SER A CA 1
ATOM 2241 C C . SER A 1 285 ? -7.772 -13.906 11.299 1.00 86.38 285 SER A C 1
ATOM 2243 O O . SER A 1 285 ? -7.229 -14.883 10.793 1.00 86.38 285 SER A O 1
ATOM 2245 N N . ASN A 1 286 ? -7.995 -12.782 10.610 1.00 77.81 286 ASN A N 1
ATOM 2246 C CA . ASN A 1 286 ? -7.628 -12.615 9.206 1.00 77.81 286 ASN A CA 1
ATOM 2247 C C . ASN A 1 286 ? -6.176 -12.121 9.066 1.00 77.81 286 ASN A C 1
ATOM 2249 O O . ASN A 1 286 ? -5.919 -10.917 9.231 1.00 77.81 286 ASN A O 1
ATOM 2253 N N . PRO A 1 287 ? -5.196 -12.991 8.733 1.00 68.69 287 PRO A N 1
ATOM 2254 C CA . PRO A 1 287 ? -3.859 -12.529 8.398 1.00 68.69 287 PRO A CA 1
ATOM 2255 C C . PRO A 1 287 ? -3.960 -11.618 7.177 1.00 68.69 287 PRO A C 1
ATOM 2257 O O . PRO A 1 287 ? -4.628 -11.933 6.193 1.00 68.69 287 PRO A O 1
ATOM 2260 N N . THR A 1 288 ? -3.311 -10.455 7.247 1.00 68.69 288 THR A N 1
ATOM 2261 C CA . THR A 1 288 ? -3.148 -9.612 6.060 1.00 68.69 288 THR A CA 1
ATOM 2262 C C . THR A 1 288 ? -2.473 -10.502 5.014 1.00 68.69 288 THR A C 1
ATOM 2264 O O . THR A 1 288 ? -1.502 -11.165 5.385 1.00 68.69 288 THR A O 1
ATOM 2267 N N . PRO A 1 289 ? -2.966 -10.606 3.770 1.00 61.56 289 PRO A N 1
ATOM 2268 C CA . PRO A 1 289 ? -2.338 -11.457 2.767 1.00 61.56 289 PRO A CA 1
ATOM 2269 C C . PRO A 1 289 ? -0.968 -10.865 2.436 1.00 61.56 289 PRO A C 1
ATOM 2271 O O . PRO A 1 289 ? -0.871 -10.043 1.544 1.00 61.56 289 PRO A O 1
ATOM 2274 N N . LEU A 1 290 ? 0.059 -11.223 3.215 1.00 55.7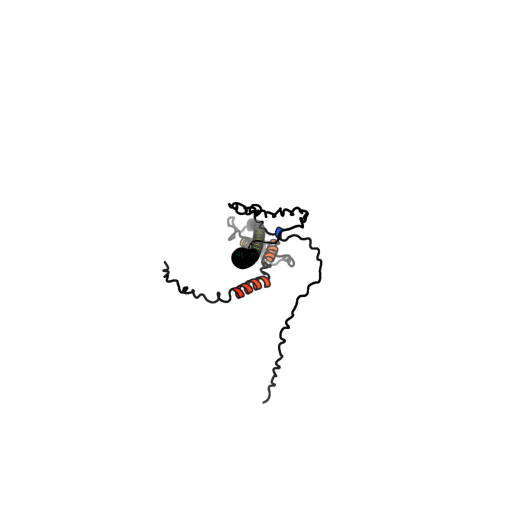5 290 LEU A N 1
ATOM 2275 C CA . LEU A 1 290 ? 1.439 -10.717 3.172 1.00 55.75 290 LEU A CA 1
ATOM 2276 C C . LEU A 1 290 ? 2.289 -11.402 2.100 1.00 55.75 290 LEU A C 1
ATOM 2278 O O . LEU A 1 290 ? 3.460 -11.074 1.933 1.00 55.75 290 LEU A O 1
ATOM 2282 N N . LEU A 1 291 ? 1.716 -12.355 1.369 1.00 52.72 291 LEU A N 1
ATOM 2283 C CA . LEU A 1 291 ? 2.419 -13.027 0.295 1.00 52.72 291 LEU A CA 1
ATOM 2284 C C . LEU A 1 291 ? 2.403 -12.126 -0.935 1.00 52.72 291 LEU A C 1
ATOM 2286 O O . LEU A 1 291 ? 1.528 -12.210 -1.796 1.00 52.72 291 LEU A O 1
ATOM 2290 N N . LEU A 1 292 ? 3.452 -11.306 -1.039 1.00 54.44 292 LEU A N 1
ATOM 2291 C CA . LEU A 1 292 ? 4.099 -11.156 -2.333 1.00 54.44 292 LEU A CA 1
ATOM 2292 C C . LEU A 1 292 ? 4.221 -12.571 -2.898 1.00 54.44 292 LEU A C 1
ATOM 2294 O O . LEU A 1 292 ? 4.696 -13.452 -2.181 1.00 54.44 292 LEU A O 1
ATOM 2298 N N . SER A 1 293 ? 3.707 -12.818 -4.106 1.00 56.91 293 SER A N 1
ATOM 2299 C CA . SER A 1 293 ? 3.846 -14.135 -4.726 1.00 56.91 293 SER A CA 1
ATOM 2300 C C . SER A 1 293 ? 5.301 -14.562 -4.557 1.00 56.91 293 SER A C 1
ATOM 2302 O O . SER A 1 293 ? 6.206 -13.829 -4.961 1.00 56.91 293 SER A O 1
ATOM 2304 N N . ASP A 1 294 ? 5.522 -15.689 -3.885 1.00 54.97 294 ASP A N 1
ATOM 2305 C CA . ASP A 1 294 ? 6.849 -16.158 -3.476 1.00 54.97 294 ASP A CA 1
ATOM 2306 C C . ASP A 1 294 ? 7.801 -16.235 -4.687 1.00 54.97 294 ASP A C 1
ATOM 2308 O O . ASP A 1 294 ? 9.005 -16.022 -4.584 1.00 54.97 294 ASP A O 1
ATOM 2312 N N . ALA A 1 295 ? 7.224 -16.398 -5.883 1.00 57.00 295 ALA A N 1
ATOM 2313 C CA . ALA A 1 295 ? 7.889 -16.323 -7.175 1.00 57.00 295 ALA A CA 1
ATOM 2314 C C . ALA A 1 295 ? 8.468 -14.935 -7.518 1.00 57.00 295 ALA A C 1
ATOM 2316 O O . ALA A 1 295 ? 9.588 -14.864 -8.012 1.00 57.00 295 ALA A O 1
ATOM 2317 N N . ALA A 1 296 ? 7.759 -13.833 -7.252 1.00 56.31 296 ALA A N 1
ATOM 2318 C CA . ALA A 1 296 ? 8.245 -12.473 -7.511 1.00 56.31 296 ALA A CA 1
ATOM 2319 C C . ALA A 1 296 ? 9.343 -12.072 -6.513 1.00 56.31 296 ALA A C 1
ATOM 2321 O O . ALA A 1 296 ? 10.385 -11.548 -6.908 1.00 56.31 296 ALA A O 1
ATOM 2322 N N . CYS A 1 297 ? 9.159 -12.409 -5.232 1.00 56.25 297 CYS A N 1
ATOM 2323 C CA . CYS A 1 297 ? 10.160 -12.164 -4.192 1.00 56.25 297 CYS A CA 1
ATOM 2324 C C . CYS A 1 297 ? 11.430 -12.996 -4.435 1.00 56.25 297 CYS A C 1
ATOM 2326 O O . CYS A 1 297 ? 12.540 -12.464 -4.381 1.00 56.25 297 CYS A O 1
ATOM 2328 N N . SER A 1 298 ? 11.274 -14.277 -4.787 1.00 61.12 298 SER A N 1
ATOM 2329 C CA . SER A 1 298 ? 12.386 -15.175 -5.122 1.00 61.12 298 SER A CA 1
ATOM 2330 C C . SER A 1 298 ? 13.079 -14.800 -6.431 1.00 61.12 298 SER A C 1
ATOM 2332 O O . SER A 1 298 ? 14.297 -14.930 -6.519 1.00 61.12 298 SER A O 1
ATOM 2334 N N . ALA A 1 299 ? 12.357 -14.291 -7.434 1.00 62.09 299 ALA A N 1
ATOM 2335 C CA . ALA A 1 299 ? 12.960 -13.818 -8.681 1.00 62.09 299 ALA A CA 1
ATOM 2336 C C . ALA A 1 299 ? 13.816 -12.562 -8.463 1.00 62.09 299 ALA A C 1
ATOM 2338 O O . ALA A 1 299 ? 14.937 -12.488 -8.967 1.00 62.09 299 ALA A O 1
ATOM 2339 N N . VAL A 1 300 ? 13.334 -11.602 -7.667 1.00 57.19 300 VAL A N 1
ATOM 2340 C CA . VAL A 1 300 ? 14.085 -10.381 -7.336 1.00 57.19 300 VAL A CA 1
ATOM 2341 C C . VAL A 1 300 ? 15.281 -10.695 -6.430 1.00 57.19 300 VAL A C 1
ATOM 2343 O O . VAL A 1 300 ? 16.390 -10.234 -6.700 1.00 57.19 300 VAL A O 1
ATOM 2346 N N . MET A 1 301 ? 15.102 -11.528 -5.400 1.00 56.47 301 MET A N 1
ATOM 2347 C CA . MET A 1 301 ? 16.189 -11.954 -4.505 1.00 56.47 301 MET A CA 1
ATOM 2348 C C . MET A 1 301 ? 17.222 -12.825 -5.235 1.00 56.47 301 MET A C 1
ATOM 2350 O O . MET A 1 301 ? 18.423 -12.626 -5.065 1.00 56.47 301 MET A O 1
ATOM 2354 N N . GLY A 1 302 ? 16.785 -13.743 -6.101 1.00 58.28 302 GLY A N 1
ATOM 2355 C CA . GLY A 1 302 ? 17.660 -14.565 -6.939 1.00 58.28 302 GLY A CA 1
ATOM 2356 C C . GLY A 1 302 ? 18.468 -13.734 -7.938 1.00 58.28 302 GLY A C 1
ATOM 2357 O O . GLY A 1 302 ? 19.671 -13.953 -8.085 1.00 58.28 302 GLY A O 1
ATOM 2358 N N . ALA A 1 303 ? 17.853 -12.720 -8.557 1.00 59.03 303 ALA A N 1
ATOM 2359 C CA . ALA A 1 303 ? 18.555 -11.770 -9.419 1.00 59.03 303 ALA A CA 1
ATOM 2360 C C . ALA A 1 303 ? 19.557 -10.903 -8.633 1.00 59.03 303 ALA A C 1
ATOM 2362 O O . ALA A 1 303 ? 20.673 -10.679 -9.101 1.00 59.03 303 ALA A O 1
ATOM 2363 N N . ALA A 1 304 ? 19.213 -10.470 -7.416 1.00 48.84 304 ALA A N 1
ATOM 2364 C CA . ALA A 1 304 ? 20.111 -9.707 -6.549 1.00 48.84 304 ALA A CA 1
ATOM 2365 C C . ALA A 1 304 ? 21.316 -10.534 -6.065 1.00 48.84 304 ALA A C 1
ATOM 2367 O O . ALA A 1 304 ? 22.428 -10.014 -6.002 1.00 48.84 304 ALA A O 1
ATOM 2368 N N . VAL A 1 305 ? 21.135 -11.828 -5.783 1.00 56.91 305 VAL A N 1
ATOM 2369 C CA . VAL A 1 305 ? 22.232 -12.746 -5.427 1.00 56.91 305 VAL A CA 1
ATOM 2370 C C . VAL A 1 305 ? 23.112 -13.066 -6.642 1.00 56.91 305 VAL A C 1
ATOM 2372 O O . VAL A 1 305 ? 24.331 -13.127 -6.505 1.00 56.91 305 VAL A O 1
ATOM 2375 N N . ALA A 1 306 ? 22.534 -13.196 -7.839 1.00 54.50 306 ALA A N 1
ATOM 2376 C CA . ALA A 1 306 ? 23.294 -13.412 -9.073 1.00 54.50 306 ALA A CA 1
ATOM 2377 C C . ALA A 1 306 ? 24.117 -12.179 -9.496 1.00 54.50 306 ALA A C 1
ATOM 2379 O O . ALA A 1 306 ? 25.226 -12.326 -10.004 1.00 54.50 306 ALA A O 1
ATOM 2380 N N . VAL A 1 307 ? 23.610 -10.965 -9.250 1.00 52.72 307 VAL A N 1
ATOM 2381 C CA . VAL A 1 307 ? 24.322 -9.700 -9.521 1.00 52.72 307 VAL A CA 1
ATOM 2382 C C . VAL A 1 307 ? 25.276 -9.319 -8.374 1.00 52.72 307 VAL A C 1
ATOM 2384 O O . VAL A 1 307 ? 26.285 -8.658 -8.603 1.00 52.72 307 VAL A O 1
ATOM 2387 N N . GLY A 1 308 ? 24.993 -9.759 -7.144 1.00 43.69 308 GLY A N 1
ATOM 2388 C CA . GLY A 1 308 ? 25.729 -9.411 -5.921 1.00 43.69 308 GLY A CA 1
ATOM 2389 C C . GLY A 1 308 ? 26.636 -10.507 -5.351 1.00 43.69 308 GLY A C 1
ATOM 2390 O O . GLY A 1 308 ? 27.181 -10.323 -4.260 1.00 43.69 308 GLY A O 1
ATOM 2391 N N . GLY A 1 309 ? 26.827 -11.624 -6.060 1.00 38.84 309 GLY A N 1
ATOM 2392 C CA . GLY A 1 309 ? 27.524 -12.836 -5.598 1.00 38.84 309 GLY A CA 1
ATOM 2393 C C . GLY A 1 309 ? 29.004 -12.694 -5.203 1.00 38.84 309 GLY A C 1
ATOM 2394 O O . GLY A 1 309 ? 29.647 -13.695 -4.904 1.00 38.84 309 GLY A O 1
ATOM 2395 N N . GLN A 1 310 ? 29.554 -11.478 -5.156 1.00 46.19 310 GLN A N 1
ATOM 2396 C CA . GLN A 1 310 ? 30.884 -11.204 -4.601 1.00 46.19 310 GLN A CA 1
ATOM 2397 C C . GLN A 1 310 ? 30.917 -10.177 -3.460 1.00 46.19 310 GLN A C 1
ATOM 2399 O O . GLN A 1 310 ? 31.999 -9.925 -2.939 1.00 46.19 310 GLN A O 1
ATOM 2404 N N . MET A 1 311 ? 29.790 -9.597 -3.024 1.00 44.38 311 MET A N 1
ATOM 2405 C CA . MET A 1 311 ? 29.858 -8.390 -2.180 1.00 44.38 311 MET A CA 1
ATOM 2406 C C . MET A 1 311 ? 29.162 -8.455 -0.812 1.00 44.38 311 MET A C 1
ATOM 2408 O O . MET A 1 311 ? 29.337 -7.532 -0.024 1.00 44.38 311 MET A O 1
ATOM 2412 N N . LEU A 1 312 ? 28.425 -9.520 -0.465 1.00 42.38 312 LEU A N 1
ATOM 2413 C CA . LEU A 1 312 ? 27.586 -9.520 0.753 1.00 42.38 312 LEU A CA 1
ATOM 2414 C C . LEU A 1 312 ? 27.875 -10.608 1.797 1.00 42.38 312 LEU A C 1
ATOM 2416 O O . LEU A 1 312 ? 27.030 -10.891 2.640 1.00 42.38 312 LEU A O 1
ATOM 2420 N N . LEU A 1 313 ? 29.086 -11.165 1.830 1.00 39.97 313 LEU A N 1
ATOM 2421 C CA . LEU A 1 313 ? 29.529 -11.981 2.966 1.00 39.97 313 LEU A CA 1
ATOM 2422 C C . LEU A 1 313 ? 30.927 -11.559 3.426 1.00 39.97 313 LEU A C 1
ATOM 2424 O O . LEU A 1 313 ? 31.909 -12.205 3.074 1.00 39.97 313 LEU A O 1
ATOM 2428 N N . ARG A 1 314 ? 30.978 -10.458 4.199 1.00 35.53 314 ARG A N 1
ATOM 2429 C CA . ARG A 1 314 ? 31.826 -10.182 5.390 1.00 35.53 314 ARG A CA 1
ATOM 2430 C C . ARG A 1 314 ? 32.051 -8.664 5.534 1.00 35.53 314 ARG A C 1
ATOM 2432 O O . ARG A 1 314 ? 32.451 -8.030 4.561 1.00 35.53 314 ARG A O 1
ATOM 2439 N N . PRO A 1 315 ? 31.863 -8.056 6.723 1.00 41.16 315 PRO A N 1
ATOM 2440 C CA . PRO A 1 315 ? 32.235 -6.664 6.956 1.00 41.16 315 PRO A CA 1
ATOM 2441 C C . PRO A 1 315 ? 33.753 -6.585 7.161 1.00 41.16 315 PRO A C 1
ATOM 2443 O O . PRO A 1 315 ? 34.248 -6.457 8.276 1.00 41.16 315 PRO A O 1
ATOM 2446 N N . SER A 1 316 ? 34.516 -6.728 6.084 1.00 40.62 316 SER A N 1
ATOM 2447 C CA . SER A 1 316 ? 35.917 -6.320 6.041 1.00 40.62 316 SER A CA 1
ATOM 2448 C C . SER A 1 316 ? 35.988 -5.070 5.182 1.00 40.62 316 SER A C 1
ATOM 2450 O O . SER A 1 316 ? 35.838 -5.132 3.965 1.00 40.62 316 SER A O 1
ATOM 2452 N N . ILE A 1 317 ? 36.146 -3.940 5.865 1.00 45.09 317 ILE A N 1
ATOM 2453 C CA . ILE A 1 317 ? 36.440 -2.616 5.317 1.00 45.09 317 ILE A CA 1
ATOM 2454 C C . ILE A 1 317 ? 37.437 -2.777 4.154 1.00 45.09 317 ILE A C 1
ATOM 2456 O O . ILE A 1 317 ? 38.512 -3.341 4.383 1.00 45.09 317 ILE A O 1
ATOM 2460 N N . PRO A 1 318 ? 37.133 -2.318 2.926 1.00 42.28 318 PRO A N 1
ATOM 2461 C CA . PRO A 1 318 ? 38.121 -2.311 1.862 1.00 42.28 318 PRO A CA 1
ATOM 2462 C C . PRO A 1 318 ? 39.196 -1.297 2.241 1.00 42.28 318 PRO A C 1
ATOM 2464 O O . PRO A 1 318 ? 38.979 -0.086 2.194 1.00 42.28 318 PRO A O 1
ATOM 2467 N N . ALA A 1 319 ? 40.358 -1.796 2.652 1.00 45.03 319 ALA A N 1
ATOM 2468 C CA . ALA A 1 319 ? 41.566 -1.000 2.655 1.00 45.03 319 ALA A CA 1
ATOM 2469 C C . ALA A 1 319 ? 41.838 -0.576 1.203 1.00 45.03 319 ALA A C 1
ATOM 2471 O O . ALA A 1 319 ? 42.111 -1.414 0.352 1.00 45.03 319 ALA A O 1
ATOM 2472 N N . CYS A 1 320 ? 41.681 0.723 0.960 1.00 46.50 320 CYS A N 1
ATOM 2473 C CA . CYS A 1 320 ? 42.422 1.558 0.018 1.00 46.50 320 CYS A CA 1
ATOM 2474 C C . CYS A 1 320 ? 42.663 1.011 -1.407 1.00 46.50 320 CYS A C 1
ATOM 2476 O O . CYS A 1 320 ? 43.426 0.076 -1.634 1.00 46.50 320 CYS A O 1
ATOM 2478 N N . CYS A 1 321 ? 42.142 1.729 -2.408 1.00 49.16 321 CYS A N 1
ATOM 2479 C CA . CYS A 1 321 ? 42.710 1.717 -3.758 1.00 49.16 321 CYS A CA 1
ATOM 2480 C C . CYS A 1 321 ? 44.206 2.078 -3.684 1.00 49.16 321 CYS A C 1
ATOM 2482 O O . CYS A 1 321 ? 44.577 3.008 -2.963 1.00 49.16 321 CYS A O 1
ATOM 2484 N N . GLY A 1 322 ? 45.056 1.383 -4.449 1.00 50.19 322 GLY A N 1
ATOM 2485 C CA . GLY A 1 322 ? 46.521 1.524 -4.447 1.00 50.19 322 GLY A CA 1
ATOM 2486 C C . GLY A 1 322 ? 47.077 2.877 -4.916 1.00 50.19 322 GLY A C 1
ATOM 2487 O O . GLY A 1 322 ? 48.227 2.934 -5.335 1.00 50.19 322 GLY A O 1
ATOM 2488 N N . HIS A 1 323 ? 46.278 3.946 -4.900 1.00 51.25 323 HIS A N 1
ATOM 2489 C CA . HIS A 1 323 ? 46.648 5.317 -5.270 1.00 51.25 323 HIS A CA 1
ATOM 2490 C C . HIS A 1 323 ? 46.187 6.383 -4.253 1.00 51.25 323 HIS A C 1
ATOM 2492 O O . HIS A 1 323 ? 46.319 7.575 -4.520 1.00 51.25 323 HIS A O 1
ATOM 2498 N N . CYS A 1 324 ? 45.663 6.004 -3.082 1.00 55.03 324 CYS A N 1
ATOM 2499 C CA . CYS A 1 324 ? 45.180 6.968 -2.088 1.00 55.03 324 CYS A CA 1
ATOM 2500 C C . CYS A 1 324 ? 46.005 6.904 -0.789 1.00 55.03 324 CYS A C 1
ATOM 2502 O O . CYS A 1 324 ? 45.843 5.979 0.001 1.00 55.03 324 CYS A O 1
ATOM 2504 N N . SER A 1 325 ? 46.854 7.909 -0.545 1.00 53.66 325 SER A N 1
ATOM 2505 C CA . SER A 1 325 ? 47.612 8.097 0.709 1.00 53.66 325 SER A CA 1
ATOM 2506 C C . SER A 1 325 ? 46.977 9.172 1.600 1.00 53.66 325 SER A C 1
ATOM 2508 O O . SER A 1 325 ? 47.608 10.176 1.918 1.00 53.66 325 SER A O 1
ATOM 2510 N N . GLY A 1 326 ? 45.706 8.997 1.964 1.00 47.62 326 GLY A N 1
ATOM 2511 C CA . GLY A 1 326 ? 45.001 9.900 2.879 1.00 47.62 326 GLY A CA 1
ATOM 2512 C C . GLY A 1 326 ? 44.723 9.223 4.218 1.00 47.62 326 GLY A C 1
ATOM 2513 O O . GLY A 1 326 ? 44.021 8.218 4.256 1.00 47.62 326 GLY A O 1
ATOM 2514 N N . GLU A 1 327 ? 45.261 9.767 5.308 1.00 46.62 327 GLU A N 1
ATOM 2515 C CA . GLU A 1 327 ? 44.979 9.315 6.675 1.00 46.62 327 GLU A CA 1
ATOM 2516 C C . GLU A 1 327 ? 43.713 10.023 7.193 1.00 46.62 327 GLU A C 1
ATOM 2518 O O . GLU A 1 327 ? 43.674 11.252 7.276 1.00 46.62 327 GLU A O 1
ATOM 2523 N N . ILE A 1 328 ? 42.659 9.268 7.522 1.00 46.06 328 ILE A N 1
ATOM 2524 C CA . ILE A 1 328 ? 41.426 9.817 8.109 1.00 46.06 328 ILE A CA 1
ATOM 2525 C C . ILE A 1 328 ? 41.548 9.727 9.631 1.00 46.06 328 ILE A C 1
ATOM 2527 O O . ILE A 1 328 ? 41.474 8.640 10.203 1.00 46.06 328 ILE A O 1
ATOM 2531 N N . LYS A 1 329 ? 41.717 10.873 10.297 1.00 39.66 329 LYS A N 1
ATOM 2532 C CA . LYS A 1 329 ? 41.569 10.979 11.754 1.00 39.66 329 LYS A CA 1
ATOM 2533 C C . LYS A 1 329 ? 40.086 11.115 12.090 1.00 39.66 329 LYS A C 1
ATOM 2535 O O . LYS A 1 329 ? 39.451 12.072 11.656 1.00 39.66 329 LYS A O 1
ATOM 2540 N N . LEU A 1 330 ? 39.551 10.161 12.851 1.00 40.19 330 LEU A N 1
ATOM 2541 C CA . LEU A 1 330 ? 38.245 10.309 13.491 1.00 40.19 330 LEU A CA 1
ATOM 2542 C C . LEU A 1 330 ? 38.345 11.363 14.604 1.00 40.19 330 LEU A C 1
ATOM 2544 O O . LEU A 1 330 ? 39.220 11.260 15.466 1.00 40.19 330 LEU A O 1
ATOM 2548 N N . VAL A 1 331 ? 37.452 12.352 14.552 1.00 39.59 331 VAL A N 1
ATOM 2549 C CA . VAL A 1 331 ? 37.089 13.239 15.668 1.00 39.59 331 VAL A CA 1
ATOM 2550 C C . VAL A 1 331 ? 35.786 12.726 16.255 1.00 39.59 331 VAL A C 1
ATOM 2552 O O . VAL A 1 331 ? 34.901 12.372 15.442 1.00 39.59 331 VAL A O 1
#

pLDDT: mean 70.98, std 21.87, range [35.53, 98.31]

Secondary structure (DSSP, 8-state):
---PPP-----PPPPPPP-------------------GGGS-S-----GGG---PPP---S-------------PPPPP------------SS-TTHHHHHHHHHHHHHHHHHHHHHHHHHHHHHHHHHHHHHHHHHHHHHHHHHHHHHHHHHHHHHHHHHHHHHHHHHHHHHHHHHHHHHHHHHHHHHHHHHHHHHHHHHHHHHHHHHHHHHHHHHH-TTS-S----S-S-SSHHHHHHHHHHHHHHHHHHHH-SS------PPP-TT---S-HHHHHHHHHHHS-------HHHHHHHHHHHHHHHTTTSS--------TT--------

Sequence (331 aa):
MIKNPEHVTIRQPLPSPIRTQGDGMENEIEVKNEGKCLGDQLIYRAPDLKHFSPTPPVITGRIINLIPKTVTQGKEPKFIPYEPYKAAVKPIFPMRKKSMRRELKNLLVAAVGEDLQTRVHLLTEDKLQLARALLNSAQRLSTHQEQTEWLAGQCEVWRSKFLASSLMVEELARWKAALGQKATDLQEGLKRILEEHSKVRESLLNTYRNLCVLRENFDHTCSSNRKPDLASSNILDLAAGTSRLSANLRVTFLGSSNGQVRSEPDFTGLDMSTCAEKAAETLLSNPTPLLLSDAACSAVMGAAVAVGGQMLLRPSIPACCGHCSGEIKLV

Foldseek 3Di:
DDDDDDDDDDDDDDDDDDDDDDDDDDDDDDDPDDDPDPVVPDPDDDPDPVPDPPPPDDPPDDDDPDDDPDDDDDDDDDDDDDDDPPDDDDDDDDPPPVVVVVVVVVVVCVVVVVVVVVVVVVVVVVVVVVVVVVVVVVVVVVVVVVVVVVVVVVVVVVVVVVVVVVVVVVVVVVVCVLVVVLVVLLVVLVVVVVVVQVVLLVVLVVLLVVLVVVCVVPPPPDPDDDDQPFPDSHNVRSVVSSVVSVVVVVCVVPPPDPDDDDPDDDPPPDDPDDPSRVSNVVSVPDDRCPDPPVVVVCVVVVVCCVVCVPPPPDPDDPPDDPPDPDDDDDD

Radius of gyration: 55.67 Å; chains: 1; bounding box: 101×97×175 Å